Protein AF-A0A2D8AWT5-F1 (afdb_monomer)

Nearest PDB structures (foldseek):
  9gaw-assembly1_Z  TM=3.433E-01  e=1.052E+00  Homo sapiens
  6vbv-assembly1_4  TM=3.266E-01  e=7.498E-01  Bos taurus
  5a31-assembly1_Y  TM=3.152E-01  e=1.052E+00  Homo sapiens
  7pnu-assembly1_4  TM=3.465E-01  e=1.548E+00  Mus musculus
  5g05-assembly1_X  TM=2.929E-01  e=3.697E+00  Homo sapiens

Secondary structure (DSSP, 8-state):
-------------------------TTTTSHHHHHHHHHHH-BTTBHHHHHHHHHHHHHHS-TT-HHHHHHHHHHHHTT-HHHHHHHHHHHTT---TT-SS-HHHHHHHHHHHTT-TTT-PPSS-TT---HHHHHHHHHHHHHHT--HHHHHHHHHHHHHSTT---HHHHHHHHHHHHTT--HHHHHHHHHHHHHTT-HHHHHHHHHHHHHTT-TTHHHHHHHHHHHHHHHHHHHHHHHHHHHHHHHHHHHHHHHHHHHHHTT---TT-------SS---HHHHHHHHHHHHHHHHS-TT-TT-

pLDDT: mean 73.5, std 18.92, range [34.09, 95.75]

Sequence (304 aa):
MRSRLVPLLLAVLIAALAGPLAAQDPDAGGARGEWWASLGACSSNNRPACDRAVDLAGQLFGRTDRDVATTWMKACMAGDQDRCEIGYRRFKNTSFEGDEHPISHMFARVSCYAGMYDLCRPWDDFETTDPAKRALVMADMCMQGASPNTCYRALAFFRDERGFYNAITYDLSETLCERYRSGSACRVWAQALEANWDHRRAYQFHKKACDSGLQESCPDAARLWKRVDYENRQQQAAEEARWQREAAARQASTWRSQAYSAGYTSPGRVRDPITPFGSSERDIANWKRYEYNLCRGNPVNKYC

Mean predicted aligned error: 17.87 Å

Radius of gyration: 44.72 Å; Cα contacts (8 Å, |Δi|>4): 302; chains: 1; bounding box: 82×70×165 Å

Solvent-accessible surface area (backbone atoms only — not comparable to full-atom values): 17189 Å² total; per-residue (Å²): 133,81,88,84,84,87,87,84,81,92,77,85,86,77,89,74,84,82,68,81,78,73,81,74,63,92,43,72,85,36,73,67,31,53,25,53,52,21,51,68,56,34,34,68,92,30,56,69,30,28,53,50,16,46,54,41,30,66,72,76,44,57,99,85,32,68,68,36,53,52,44,33,47,48,33,23,75,29,69,34,63,67,44,28,51,52,42,25,70,71,30,57,88,42,68,51,94,92,50,95,58,38,60,21,49,58,33,16,51,54,23,32,47,73,46,40,57,92,45,39,54,70,72,92,60,80,79,62,92,49,70,64,66,50,30,52,51,31,40,53,43,27,75,77,62,25,25,70,67,40,32,52,54,19,42,51,52,47,63,69,52,84,86,47,94,36,71,64,50,44,54,46,18,44,45,36,21,74,77,67,61,31,27,70,30,16,35,56,35,15,53,52,29,44,75,70,69,36,47,65,61,15,24,54,28,12,39,52,6,25,77,62,66,36,65,84,25,39,63,56,20,56,56,32,44,56,52,46,53,50,52,50,53,52,51,51,52,52,50,51,54,49,52,53,51,52,51,51,50,50,52,52,50,52,52,50,52,52,39,43,75,74,70,46,68,69,97,87,59,83,71,79,78,81,56,100,61,70,98,44,72,66,56,56,53,53,48,55,52,52,53,57,53,56,65,74,73,47,99,81,60,92,86,117

Structure (mmCIF, N/CA/C/O backbone):
data_AF-A0A2D8AWT5-F1
#
_entry.id   AF-A0A2D8AWT5-F1
#
loop_
_atom_site.group_PDB
_atom_site.id
_atom_site.type_symbol
_atom_site.label_atom_id
_atom_site.label_alt_id
_atom_site.label_comp_id
_atom_site.label_asym_id
_atom_site.label_entity_id
_atom_site.label_seq_id
_atom_site.pdbx_PDB_ins_code
_atom_site.Cartn_x
_atom_site.Cartn_y
_atom_site.Cartn_z
_atom_site.occupancy
_atom_site.B_iso_or_equiv
_atom_site.auth_seq_id
_atom_site.auth_comp_id
_atom_site.auth_asym_id
_atom_site.auth_atom_id
_atom_site.pdbx_PDB_model_num
ATOM 1 N N . MET A 1 1 ? -5.085 51.955 -95.390 1.00 36.00 1 MET A N 1
ATOM 2 C CA . MET A 1 1 ? -3.749 51.628 -95.934 1.00 36.00 1 MET A CA 1
ATOM 3 C C . MET A 1 1 ? -3.119 50.553 -95.059 1.00 36.00 1 MET A C 1
ATOM 5 O O . MET A 1 1 ? -3.032 50.783 -93.868 1.00 36.00 1 MET A O 1
ATOM 9 N N . ARG A 1 2 ? -2.750 49.417 -95.675 1.00 34.09 2 ARG A N 1
ATOM 10 C CA . ARG A 1 2 ? -1.808 48.352 -95.245 1.00 34.09 2 ARG A CA 1
ATOM 11 C C . ARG A 1 2 ? -1.919 47.838 -93.788 1.00 34.09 2 ARG A C 1
ATOM 13 O O . ARG A 1 2 ? -1.598 48.547 -92.854 1.00 34.09 2 ARG A O 1
ATOM 20 N N . SER A 1 3 ? -2.446 46.624 -93.574 1.00 34.16 3 SER A N 1
ATOM 21 C CA . SER A 1 3 ? -1.682 45.349 -93.532 1.00 34.16 3 SER A CA 1
ATOM 22 C C . SER A 1 3 ? -0.702 45.343 -92.336 1.00 34.16 3 SER A C 1
ATOM 24 O O . SER A 1 3 ? 0.221 46.142 -92.328 1.00 34.16 3 SER A O 1
ATOM 26 N N . ARG A 1 4 ? -0.831 44.494 -91.305 1.00 38.19 4 ARG A N 1
ATOM 27 C CA . ARG A 1 4 ? -0.606 43.039 -91.359 1.00 38.19 4 ARG A CA 1
ATOM 28 C C . ARG A 1 4 ? -0.977 42.339 -90.027 1.00 38.19 4 ARG A C 1
ATOM 30 O O . ARG A 1 4 ? -0.675 42.862 -88.966 1.00 38.19 4 ARG A O 1
ATOM 37 N N . LEU A 1 5 ? -1.498 41.114 -90.171 1.00 37.81 5 LEU A N 1
ATOM 38 C CA . LEU A 1 5 ? -1.243 39.891 -89.377 1.00 37.81 5 LEU A CA 1
ATOM 39 C C . LEU A 1 5 ? -1.753 39.770 -87.917 1.00 37.81 5 LEU A C 1
ATOM 41 O O . LEU A 1 5 ? -1.104 40.130 -86.946 1.00 37.81 5 LEU A O 1
ATOM 45 N N . VAL A 1 6 ? -2.917 39.120 -87.845 1.00 35.09 6 VAL A N 1
ATOM 46 C CA . VAL A 1 6 ? -3.463 38.148 -86.862 1.00 35.09 6 VAL A CA 1
ATOM 47 C C . VAL A 1 6 ? -2.492 36.943 -86.667 1.00 35.09 6 VAL A C 1
ATOM 49 O O . VAL A 1 6 ? -1.623 36.803 -87.533 1.00 35.09 6 VAL A O 1
ATOM 52 N N . PRO A 1 7 ? -2.647 35.965 -85.729 1.00 54.06 7 PRO A N 1
ATOM 53 C CA . PRO A 1 7 ? -3.329 35.847 -84.411 1.00 54.06 7 PRO A CA 1
ATOM 54 C C . PRO A 1 7 ? -2.363 35.358 -83.286 1.00 54.06 7 PRO A C 1
ATOM 56 O O . PRO A 1 7 ? -1.240 34.981 -83.582 1.00 54.06 7 PRO A O 1
ATOM 59 N N . LEU A 1 8 ? -2.802 35.235 -82.021 1.00 35.44 8 LEU A N 1
ATOM 60 C CA . LEU A 1 8 ? -2.805 33.939 -81.297 1.00 35.44 8 LEU A CA 1
ATOM 61 C C . LEU A 1 8 ? -3.336 34.063 -79.851 1.00 35.44 8 LEU A C 1
ATOM 63 O O . LEU A 1 8 ? -2.738 34.709 -79.002 1.00 35.44 8 LEU A O 1
ATOM 67 N N . LEU A 1 9 ? -4.418 33.313 -79.627 1.00 35.84 9 LEU A N 1
ATOM 68 C CA . LEU A 1 9 ? -4.725 32.462 -78.469 1.00 35.84 9 LEU A CA 1
ATOM 69 C C . LEU A 1 9 ? -5.049 33.071 -77.093 1.00 35.84 9 LEU A C 1
ATOM 71 O O . LEU A 1 9 ? -4.214 33.597 -76.366 1.00 35.84 9 LEU A O 1
ATOM 75 N N . LEU A 1 10 ? -6.309 32.811 -76.723 1.00 44.03 10 LEU A N 1
ATOM 76 C CA . LEU A 1 10 ? -6.836 32.700 -75.370 1.00 44.03 10 LEU A CA 1
ATOM 77 C C . LEU A 1 10 ? -5.874 31.970 -74.418 1.00 44.03 10 LEU A C 1
ATOM 79 O O . LEU A 1 10 ? -5.508 30.822 -74.663 1.00 44.03 10 LEU A O 1
ATOM 83 N N . ALA A 1 11 ? -5.642 32.569 -73.253 1.00 38.78 11 ALA A N 1
ATOM 84 C CA . ALA A 1 11 ? -5.384 31.840 -72.019 1.00 38.78 11 ALA A CA 1
ATOM 85 C C . ALA A 1 11 ? -6.097 32.573 -70.875 1.00 38.78 11 ALA A C 1
ATOM 87 O O . ALA A 1 11 ? -5.694 33.652 -70.445 1.00 38.78 11 ALA A O 1
ATOM 88 N N . VAL A 1 12 ? -7.219 31.998 -70.441 1.00 42.84 12 VAL A N 1
ATOM 89 C CA . VAL A 1 12 ? -7.977 32.420 -69.262 1.00 42.84 12 VAL A CA 1
ATOM 90 C C . VAL A 1 12 ? -7.146 32.087 -68.024 1.00 42.84 12 VAL A C 1
ATOM 92 O O . VAL A 1 12 ? -6.827 30.925 -67.781 1.00 42.84 12 VAL A O 1
ATOM 95 N N . LEU A 1 13 ? -6.797 33.119 -67.253 1.00 39.91 13 LEU A N 1
ATOM 96 C CA . LEU A 1 13 ? -6.250 32.988 -65.908 1.00 39.91 13 LEU A CA 1
ATOM 97 C C . LEU A 1 13 ? -7.305 32.368 -64.981 1.00 39.91 13 LEU A C 1
ATOM 99 O O . LEU A 1 13 ? -8.320 32.998 -64.690 1.00 39.91 13 LEU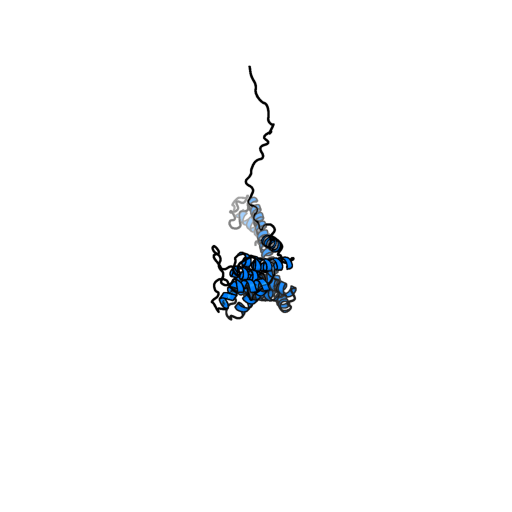 A O 1
ATOM 103 N N . ILE A 1 14 ? -7.014 31.184 -64.446 1.00 44.22 14 ILE A N 1
ATOM 104 C CA . ILE A 1 14 ? -7.547 30.747 -63.154 1.00 44.22 14 ILE A CA 1
ATOM 105 C C . ILE A 1 14 ? -6.354 30.668 -62.208 1.00 44.22 14 ILE A C 1
ATOM 107 O O . ILE A 1 14 ? -5.476 29.819 -62.347 1.0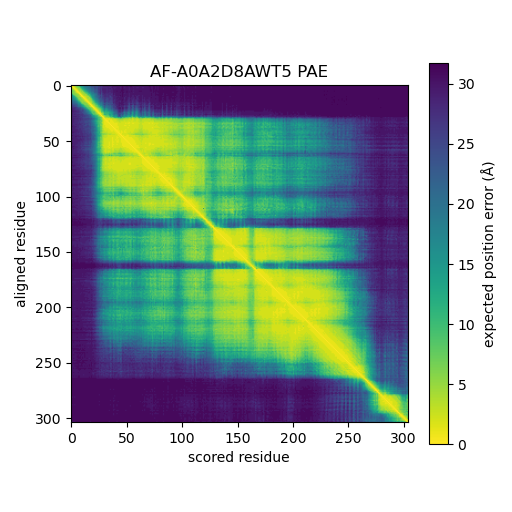0 44.22 14 ILE A O 1
ATOM 111 N N . ALA A 1 15 ? -6.311 31.620 -61.281 1.00 41.00 15 ALA A N 1
ATOM 112 C CA . ALA A 1 15 ? -5.346 31.680 -60.201 1.00 41.00 15 ALA A CA 1
ATOM 113 C C . ALA A 1 15 ? -5.585 30.509 -59.236 1.00 41.00 15 ALA A C 1
ATOM 115 O O . ALA A 1 15 ? -6.565 30.499 -58.492 1.00 41.00 15 ALA A O 1
ATOM 116 N N . ALA A 1 16 ? -4.681 29.531 -59.248 1.00 40.50 16 ALA A N 1
ATOM 117 C CA . ALA A 1 16 ? -4.537 28.567 -58.169 1.00 40.50 16 ALA A CA 1
ATOM 118 C C . ALA A 1 16 ? -3.507 29.109 -57.169 1.00 40.50 16 ALA A C 1
ATOM 120 O O . ALA A 1 16 ? -2.377 29.438 -57.528 1.00 40.50 16 ALA A O 1
ATOM 121 N N . LEU A 1 17 ? -3.941 29.220 -55.917 1.00 39.25 17 LEU A N 1
ATOM 122 C CA . LEU A 1 17 ? -3.135 29.540 -54.747 1.00 39.25 17 LEU A CA 1
ATOM 123 C C . LEU A 1 17 ? -1.947 28.572 -54.647 1.00 39.25 17 LEU A C 1
ATOM 125 O O . LEU A 1 17 ? -2.116 27.401 -54.316 1.00 39.25 17 LEU A O 1
ATOM 129 N N . ALA A 1 18 ? -0.742 29.076 -54.901 1.00 40.56 18 ALA A N 1
ATOM 130 C CA . ALA A 1 18 ? 0.489 28.421 -54.488 1.00 40.56 18 ALA A CA 1
ATOM 131 C C . ALA A 1 18 ? 0.636 28.590 -52.968 1.00 40.56 18 ALA A C 1
ATOM 133 O O . ALA A 1 18 ? 1.203 29.569 -52.486 1.00 40.56 18 ALA A O 1
ATOM 134 N N . GLY A 1 19 ? 0.083 27.648 -52.204 1.00 37.28 19 GLY A N 1
ATOM 135 C CA . GLY A 1 19 ? 0.609 27.356 -50.8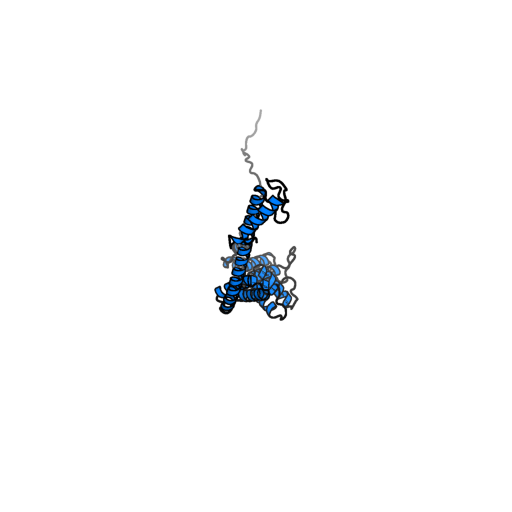73 1.00 37.28 19 GLY A CA 1
ATOM 136 C C . GLY A 1 19 ? 1.983 26.692 -51.027 1.00 37.28 19 GLY A C 1
ATOM 137 O O . GLY A 1 19 ? 2.182 25.959 -52.001 1.00 37.28 19 GLY A O 1
ATOM 138 N N . PRO A 1 20 ? 2.947 26.937 -50.124 1.00 39.97 20 PRO A N 1
ATOM 139 C CA . PRO A 1 20 ? 4.219 26.240 -50.180 1.00 39.97 20 PRO A CA 1
ATOM 140 C C . PRO A 1 20 ? 3.934 24.745 -50.035 1.00 39.97 20 PRO A C 1
ATOM 142 O O . PRO A 1 20 ? 3.312 24.317 -49.062 1.00 39.97 20 PRO A O 1
ATOM 145 N N . LEU A 1 21 ? 4.356 23.964 -51.033 1.00 38.69 21 LEU A N 1
ATOM 146 C CA . LEU A 1 21 ? 4.484 22.521 -50.900 1.00 38.69 21 LEU A CA 1
ATOM 147 C C . LEU A 1 21 ? 5.289 22.270 -49.626 1.00 38.69 21 LEU A C 1
ATOM 149 O O . LEU A 1 21 ? 6.477 22.589 -49.561 1.00 38.69 21 LEU A O 1
ATOM 153 N N . ALA A 1 22 ? 4.614 21.739 -48.607 1.00 38.88 22 ALA A N 1
ATOM 154 C CA . ALA A 1 22 ? 5.272 21.100 -47.490 1.00 38.88 22 ALA A CA 1
ATOM 155 C C . ALA A 1 22 ? 6.289 20.123 -48.082 1.00 38.88 22 ALA A C 1
ATOM 157 O O . ALA A 1 22 ? 5.928 19.270 -48.897 1.00 38.88 22 ALA A O 1
ATOM 158 N N . ALA A 1 23 ? 7.556 20.299 -47.717 1.00 39.56 23 ALA A N 1
ATOM 159 C CA . ALA A 1 23 ? 8.583 19.310 -47.968 1.00 39.56 23 ALA A CA 1
ATOM 160 C C . ALA A 1 23 ? 8.072 17.983 -47.394 1.00 39.56 23 ALA A C 1
ATOM 162 O O . ALA A 1 23 ? 7.956 17.825 -46.180 1.00 39.56 23 ALA A O 1
ATOM 163 N N . GLN A 1 24 ? 7.664 17.072 -48.275 1.00 42.53 24 GLN A N 1
ATOM 164 C CA . GLN A 1 24 ? 7.385 15.699 -47.900 1.00 42.53 24 GLN A CA 1
ATOM 165 C C . GLN A 1 24 ? 8.724 15.092 -47.499 1.00 42.53 24 GLN A C 1
ATOM 167 O O . GLN A 1 24 ? 9.623 14.951 -48.327 1.00 42.53 24 GLN A O 1
ATOM 172 N N . ASP A 1 25 ? 8.852 14.815 -46.206 1.00 48.41 25 ASP A N 1
ATOM 173 C CA . ASP A 1 25 ? 9.974 14.093 -45.627 1.00 48.41 25 ASP A CA 1
ATOM 174 C C . ASP A 1 25 ? 10.108 12.744 -46.370 1.00 48.41 25 ASP A C 1
ATOM 176 O O . ASP A 1 25 ? 9.126 11.989 -46.406 1.00 48.41 25 ASP A O 1
ATOM 180 N N . PRO A 1 26 ? 11.253 12.426 -47.007 1.00 46.75 26 PRO A N 1
ATOM 181 C CA . PRO A 1 26 ? 11.407 11.233 -47.852 1.00 46.75 26 PRO A CA 1
ATOM 182 C C . PRO A 1 26 ? 11.177 9.895 -47.127 1.00 46.75 26 PRO A C 1
ATOM 184 O O . PRO A 1 26 ? 11.089 8.853 -47.771 1.00 46.75 26 PRO A O 1
ATOM 187 N N . ASP A 1 27 ? 11.049 9.919 -45.799 1.00 53.03 27 ASP A N 1
ATOM 188 C CA . ASP A 1 27 ? 10.974 8.743 -44.935 1.00 53.03 27 ASP A CA 1
ATOM 189 C C . ASP A 1 27 ? 9.563 8.413 -44.418 1.00 53.03 27 ASP A C 1
ATOM 191 O O . ASP A 1 27 ? 9.390 7.420 -43.705 1.00 53.03 27 ASP A O 1
ATOM 195 N N . ALA A 1 28 ? 8.535 9.192 -44.776 1.00 49.62 28 ALA A N 1
ATOM 196 C CA . ALA A 1 28 ? 7.176 9.016 -44.245 1.00 49.62 28 ALA A CA 1
ATOM 197 C C . ALA A 1 28 ? 6.518 7.659 -44.606 1.00 49.62 28 ALA A C 1
ATOM 199 O O . ALA A 1 28 ? 5.537 7.268 -43.976 1.00 49.62 28 ALA A O 1
ATOM 200 N N . GLY A 1 29 ? 7.072 6.923 -45.579 1.00 54.12 29 GLY A N 1
ATOM 201 C CA . GLY A 1 29 ? 6.680 5.550 -45.935 1.00 54.12 29 GLY A CA 1
ATOM 202 C C . GLY A 1 29 ? 7.817 4.520 -45.875 1.00 54.12 29 GLY A C 1
ATOM 203 O O . GLY A 1 29 ? 7.643 3.412 -46.370 1.00 54.12 29 GLY A O 1
ATOM 204 N N . GLY A 1 30 ? 8.983 4.889 -45.330 1.00 77.88 30 GLY A N 1
ATOM 205 C CA . GLY A 1 30 ? 10.162 4.022 -45.228 1.00 77.88 30 GLY A CA 1
ATOM 206 C C . GLY A 1 30 ? 10.323 3.373 -43.849 1.00 77.88 30 GLY A C 1
ATOM 207 O O . GLY A 1 30 ? 9.453 3.476 -42.984 1.00 77.88 30 GLY A O 1
ATOM 208 N N . ALA A 1 31 ? 11.482 2.756 -43.602 1.00 81.56 31 ALA A N 1
ATOM 209 C CA . ALA A 1 31 ? 11.786 2.050 -42.351 1.00 81.56 31 ALA A CA 1
ATOM 210 C C . ALA A 1 31 ? 11.591 2.911 -41.078 1.00 81.56 31 ALA A C 1
ATOM 212 O O . ALA A 1 31 ? 11.197 2.393 -40.034 1.00 81.56 31 ALA A O 1
ATOM 213 N N . ARG A 1 32 ? 11.788 4.237 -41.157 1.00 86.19 32 ARG A N 1
ATOM 214 C CA . ARG A 1 32 ? 11.521 5.176 -40.049 1.00 86.19 32 ARG A CA 1
ATOM 215 C C . ARG A 1 32 ? 10.021 5.392 -39.795 1.00 86.19 32 ARG A C 1
ATOM 217 O O . ARG A 1 32 ? 9.613 5.483 -38.638 1.00 86.19 32 ARG A O 1
ATOM 224 N N . GLY A 1 33 ? 9.193 5.418 -40.841 1.00 88.12 33 GLY A N 1
ATOM 225 C CA . GLY A 1 33 ? 7.732 5.422 -40.716 1.00 88.12 33 GLY A CA 1
ATOM 226 C C . GLY A 1 33 ? 7.202 4.113 -40.120 1.00 88.12 33 GLY A C 1
ATOM 227 O O . GLY A 1 33 ? 6.361 4.131 -39.220 1.00 88.12 33 GLY A O 1
ATOM 228 N N . GLU A 1 34 ? 7.761 2.975 -40.543 1.00 90.50 34 GLU A N 1
ATOM 229 C CA . GLU A 1 34 ? 7.442 1.661 -39.967 1.00 90.50 34 GLU A CA 1
ATOM 230 C C . GLU A 1 34 ? 7.852 1.546 -38.494 1.00 90.50 34 GLU A C 1
ATOM 232 O O . GLU A 1 34 ? 7.119 0.957 -37.690 1.00 90.50 34 GLU A O 1
ATOM 237 N N . TRP A 1 35 ? 8.991 2.134 -38.117 1.00 93.62 35 TRP A N 1
ATOM 238 C CA . TRP A 1 35 ? 9.423 2.219 -36.725 1.00 93.62 35 TRP A CA 1
ATOM 239 C C . TRP A 1 35 ? 8.425 3.016 -35.886 1.00 93.62 35 TRP A C 1
ATOM 241 O O . TRP A 1 35 ? 7.955 2.502 -34.872 1.00 93.62 35 TRP A O 1
ATOM 251 N N . TRP A 1 36 ? 8.025 4.213 -36.329 1.00 91.00 36 TRP A N 1
ATOM 252 C CA . TRP A 1 36 ? 7.029 5.028 -35.627 1.00 91.00 36 TRP A CA 1
ATOM 253 C C . TRP A 1 36 ? 5.681 4.318 -35.478 1.00 91.00 36 TRP A C 1
ATOM 255 O O . TRP A 1 36 ? 5.089 4.344 -34.397 1.00 91.00 36 TRP A O 1
ATOM 265 N N . ALA A 1 37 ? 5.210 3.642 -36.529 1.00 92.00 37 ALA A N 1
ATOM 266 C CA . ALA A 1 37 ? 3.971 2.871 -36.486 1.00 92.00 37 ALA A CA 1
ATOM 267 C C . ALA A 1 37 ? 4.062 1.695 -35.496 1.00 92.00 37 ALA A C 1
ATOM 269 O O . ALA A 1 37 ? 3.162 1.499 -34.674 1.00 92.00 37 ALA A O 1
ATOM 270 N N . SER A 1 38 ? 5.171 0.948 -35.523 1.00 92.38 38 SER A N 1
ATOM 271 C CA . SER A 1 38 ? 5.417 -0.182 -34.615 1.00 92.38 38 SER A CA 1
ATOM 272 C C . SER A 1 38 ? 5.563 0.283 -33.166 1.00 92.38 38 SER A C 1
ATOM 274 O O . SER A 1 38 ? 4.964 -0.295 -32.258 1.00 92.38 38 SER A O 1
ATOM 276 N N . LEU A 1 39 ? 6.285 1.385 -32.943 1.00 92.12 39 LEU A N 1
ATOM 277 C CA . LEU A 1 39 ? 6.415 2.023 -31.641 1.00 92.12 39 LEU A CA 1
ATOM 278 C C . LEU A 1 39 ? 5.047 2.486 -31.141 1.00 92.12 39 LEU A C 1
ATOM 280 O O . LEU A 1 39 ? 4.714 2.254 -29.985 1.00 92.12 39 LEU A O 1
ATOM 284 N N . GLY A 1 40 ? 4.227 3.110 -31.989 1.00 90.56 40 GLY A N 1
ATOM 285 C CA . GLY A 1 40 ? 2.859 3.528 -31.676 1.00 90.56 40 GLY A CA 1
ATOM 286 C C . GLY A 1 40 ? 1.969 2.371 -31.221 1.00 90.56 40 GLY A C 1
ATOM 287 O O . GLY A 1 40 ? 1.290 2.493 -30.203 1.00 90.56 40 GLY A O 1
ATOM 288 N N . ALA A 1 41 ? 2.041 1.241 -31.926 1.00 92.44 41 ALA A N 1
ATOM 289 C CA . ALA A 1 41 ? 1.263 0.035 -31.650 1.00 92.44 41 ALA A CA 1
ATOM 290 C C . ALA A 1 41 ? 1.795 -0.815 -30.476 1.00 92.44 41 ALA A C 1
ATOM 292 O O . ALA A 1 41 ? 1.075 -1.691 -29.986 1.00 92.44 41 ALA A O 1
ATOM 293 N N . CYS A 1 42 ? 3.028 -0.571 -30.017 1.00 93.25 42 CYS A N 1
ATOM 294 C CA . CYS A 1 42 ? 3.626 -1.277 -28.887 1.00 93.25 42 CYS A CA 1
ATOM 295 C C . CYS A 1 42 ? 2.831 -1.040 -27.593 1.00 93.25 42 CYS A C 1
ATOM 297 O O . CYS A 1 42 ? 2.680 0.090 -27.120 1.00 93.25 42 CYS A O 1
ATOM 299 N N . SER A 1 43 ? 2.330 -2.133 -27.022 1.00 91.19 43 SER A N 1
ATOM 300 C CA . SER A 1 43 ? 1.550 -2.170 -25.784 1.00 91.19 43 SER A CA 1
ATOM 301 C C . SER A 1 43 ? 1.618 -3.565 -25.162 1.00 91.19 43 SER A C 1
ATOM 303 O O . SER A 1 43 ? 2.076 -4.513 -25.803 1.00 91.19 43 SER A O 1
ATOM 305 N N . SER A 1 44 ? 1.113 -3.715 -23.935 1.00 86.19 44 SER A N 1
ATOM 306 C CA . SER A 1 44 ? 1.061 -5.011 -23.242 1.00 86.19 44 SER A CA 1
ATOM 307 C C . SER A 1 44 ? 0.300 -6.095 -24.010 1.00 86.19 44 SER A C 1
ATOM 309 O O . SER A 1 44 ? 0.624 -7.272 -23.886 1.00 86.19 44 SER A O 1
ATOM 311 N N . ASN A 1 45 ? -0.660 -5.704 -24.851 1.00 90.38 45 ASN A N 1
ATOM 312 C CA . ASN A 1 45 ? -1.461 -6.618 -25.668 1.00 90.38 45 ASN A CA 1
ATOM 313 C C . ASN A 1 45 ? -0.874 -6.861 -27.069 1.00 90.38 45 ASN A C 1
ATOM 315 O O . ASN A 1 45 ? -1.403 -7.679 -27.817 1.00 90.38 45 ASN A O 1
ATOM 319 N N . ASN A 1 46 ? 0.196 -6.157 -27.448 1.00 92.19 46 ASN A N 1
ATOM 320 C CA . ASN A 1 46 ? 0.809 -6.257 -28.771 1.00 92.19 46 ASN A CA 1
ATOM 321 C C . ASN A 1 46 ? 2.341 -6.297 -28.669 1.00 92.19 46 ASN A C 1
ATOM 323 O O . ASN A 1 46 ? 3.050 -5.396 -29.125 1.00 92.19 46 ASN A O 1
ATOM 327 N N . ARG A 1 47 ? 2.842 -7.378 -28.060 1.00 88.06 47 ARG A N 1
ATOM 328 C CA . ARG A 1 47 ? 4.278 -7.673 -27.930 1.00 88.06 47 ARG A CA 1
ATOM 329 C C . ARG A 1 47 ? 5.020 -7.679 -29.280 1.00 88.06 47 ARG A C 1
ATOM 331 O O . ARG A 1 47 ? 6.069 -7.043 -29.348 1.00 88.06 47 ARG A O 1
ATOM 338 N N . PRO A 1 48 ? 4.477 -8.269 -30.369 1.00 93.06 48 PRO A N 1
ATOM 339 C CA . PRO A 1 48 ? 5.173 -8.294 -31.658 1.00 93.06 48 PRO A CA 1
ATOM 340 C C . PRO A 1 48 ? 5.453 -6.902 -32.237 1.00 93.06 48 PRO A C 1
ATOM 342 O O . PRO A 1 48 ? 6.471 -6.699 -32.897 1.00 93.06 48 PRO A O 1
ATOM 345 N N . ALA A 1 49 ? 4.582 -5.918 -31.980 1.00 92.69 49 ALA A N 1
ATOM 346 C CA . ALA A 1 49 ? 4.837 -4.536 -32.384 1.00 92.69 49 ALA A CA 1
ATOM 347 C C . ALA A 1 49 ? 5.997 -3.908 -31.596 1.00 92.69 49 ALA A C 1
ATOM 349 O O . ALA A 1 49 ? 6.803 -3.182 -32.176 1.00 92.69 49 ALA A O 1
ATOM 350 N N . CYS A 1 50 ? 6.124 -4.225 -30.303 1.00 92.56 50 CYS A N 1
ATOM 351 C CA . CYS A 1 50 ? 7.282 -3.826 -29.503 1.00 92.56 50 CYS A CA 1
ATOM 352 C C . CYS A 1 50 ? 8.576 -4.467 -30.023 1.00 92.56 50 CYS A C 1
ATOM 354 O O . CYS A 1 50 ? 9.587 -3.776 -30.127 1.00 92.56 50 CYS A O 1
ATOM 356 N N . ASP A 1 51 ? 8.533 -5.752 -30.399 1.00 92.94 51 ASP A N 1
ATOM 357 C CA . ASP A 1 51 ? 9.681 -6.460 -30.977 1.00 92.94 51 ASP A CA 1
ATOM 358 C C . ASP A 1 51 ? 10.157 -5.792 -32.263 1.00 92.94 51 ASP A C 1
ATOM 360 O O . ASP A 1 51 ? 11.313 -5.383 -32.373 1.00 92.94 51 ASP A O 1
ATOM 364 N N . ARG A 1 52 ? 9.221 -5.570 -33.189 1.00 93.62 52 ARG A N 1
ATOM 365 C CA . ARG A 1 52 ? 9.504 -4.904 -34.459 1.00 93.62 52 ARG A CA 1
ATOM 366 C C . ARG A 1 52 ? 10.038 -3.486 -34.263 1.00 93.62 52 ARG A C 1
ATOM 368 O O . ARG A 1 52 ? 10.963 -3.088 -34.964 1.00 93.62 52 ARG A O 1
ATOM 375 N N . ALA A 1 53 ? 9.492 -2.726 -33.312 1.00 93.38 53 ALA A N 1
ATOM 376 C CA . ALA A 1 53 ? 9.984 -1.384 -33.012 1.00 93.38 53 ALA A CA 1
ATOM 377 C C . ALA A 1 53 ? 11.444 -1.408 -32.533 1.00 93.38 53 ALA A C 1
ATOM 379 O O . ALA A 1 53 ? 12.252 -0.604 -32.993 1.00 93.38 53 ALA A O 1
ATOM 380 N N . VAL A 1 54 ? 11.797 -2.340 -31.641 1.00 92.00 54 VAL A N 1
ATOM 381 C CA . VAL A 1 54 ? 13.162 -2.483 -31.111 1.00 92.00 54 VAL A CA 1
ATOM 382 C C . VAL A 1 54 ? 14.154 -2.890 -32.201 1.00 92.00 54 VAL A C 1
ATOM 384 O O . VAL A 1 54 ? 15.245 -2.316 -32.264 1.00 92.00 54 VAL A O 1
ATOM 387 N N . ASP A 1 55 ? 13.771 -3.820 -33.074 1.00 92.50 55 ASP A N 1
ATOM 388 C CA . ASP A 1 55 ? 14.616 -4.271 -34.184 1.00 92.50 55 ASP A CA 1
ATOM 389 C C . ASP A 1 55 ? 14.876 -3.145 -35.188 1.00 92.50 55 ASP A C 1
ATOM 391 O O . ASP A 1 55 ? 16.026 -2.900 -35.562 1.00 92.50 55 ASP A O 1
ATOM 395 N N . LEU A 1 56 ? 13.827 -2.412 -35.576 1.00 92.94 56 LEU A N 1
ATOM 396 C CA . LEU A 1 56 ? 13.948 -1.265 -36.477 1.00 92.94 56 LEU A CA 1
ATOM 397 C C . LEU A 1 56 ? 14.794 -0.151 -35.850 1.00 92.94 56 LEU A C 1
ATOM 399 O O . LEU A 1 56 ? 15.676 0.391 -36.513 1.00 92.94 56 LEU A O 1
ATOM 403 N N . ALA A 1 57 ? 14.607 0.144 -34.560 1.00 91.00 57 ALA A N 1
ATOM 404 C CA . ALA A 1 57 ? 15.418 1.144 -33.869 1.00 91.00 57 ALA A CA 1
ATOM 405 C C . ALA A 1 57 ? 16.913 0.778 -33.867 1.00 91.00 57 ALA A C 1
ATOM 407 O O . ALA A 1 57 ? 17.766 1.645 -34.039 1.00 91.00 57 ALA A O 1
ATOM 408 N N . GLY A 1 58 ? 17.241 -0.510 -33.713 1.00 88.50 58 GLY A N 1
ATOM 409 C CA . GLY A 1 58 ? 18.620 -0.999 -33.760 1.00 88.50 58 GLY A CA 1
ATOM 410 C C . GLY A 1 58 ? 19.287 -0.902 -35.136 1.00 88.50 58 GLY A C 1
ATOM 411 O O . GLY A 1 58 ? 20.515 -0.889 -35.199 1.00 88.50 58 GLY A O 1
ATOM 412 N N . GLN A 1 59 ? 18.501 -0.838 -36.214 1.00 90.69 59 GLN A N 1
ATOM 413 C CA . GLN A 1 59 ? 18.986 -0.688 -37.592 1.00 90.69 59 GLN A CA 1
ATOM 414 C C . GLN A 1 59 ? 19.097 0.781 -38.014 1.00 90.69 59 GLN A C 1
ATOM 416 O O . GLN A 1 59 ? 19.993 1.134 -38.777 1.00 90.69 59 GLN A O 1
ATOM 421 N N . LEU A 1 60 ? 18.181 1.624 -37.532 1.00 88.44 60 LEU A N 1
ATOM 422 C CA . LEU A 1 60 ? 18.034 3.013 -37.969 1.00 88.44 60 LEU A CA 1
ATOM 423 C C . LEU A 1 60 ? 18.914 4.000 -37.204 1.00 88.44 60 LEU A C 1
ATOM 425 O O . LEU A 1 60 ? 19.299 5.028 -37.760 1.00 88.44 60 LEU A O 1
ATOM 429 N N . PHE A 1 61 ? 19.202 3.715 -35.936 1.00 89.06 61 PHE A N 1
ATOM 430 C CA . PHE A 1 61 ? 19.812 4.681 -35.029 1.00 89.06 61 PHE A CA 1
ATOM 431 C C . PHE A 1 61 ? 21.106 4.159 -34.402 1.00 89.06 61 PHE A C 1
ATOM 433 O O . PHE A 1 61 ? 21.384 2.957 -34.352 1.00 89.06 61 PHE A O 1
ATOM 440 N N . GLY A 1 62 ? 21.909 5.089 -33.880 1.00 83.50 62 GLY A N 1
ATOM 441 C CA . GLY A 1 62 ? 23.122 4.765 -33.138 1.00 83.50 62 GLY A CA 1
ATOM 442 C C . GLY A 1 62 ? 22.828 3.945 -31.877 1.00 83.50 62 GLY A C 1
ATOM 443 O O . GLY A 1 62 ? 21.782 4.072 -31.246 1.00 83.50 62 GLY A O 1
ATOM 444 N N . ARG A 1 63 ? 23.780 3.104 -31.449 1.00 78.25 63 ARG A N 1
ATOM 445 C CA . ARG A 1 63 ? 23.579 2.184 -30.310 1.00 78.25 63 ARG A CA 1
ATOM 446 C C . ARG A 1 63 ? 23.150 2.865 -29.001 1.00 78.25 63 ARG A C 1
ATOM 448 O O . ARG A 1 63 ? 22.500 2.198 -28.192 1.00 78.25 63 ARG A O 1
ATOM 455 N N . THR A 1 64 ? 23.544 4.115 -28.790 1.00 75.50 64 THR A N 1
ATOM 456 C CA . THR A 1 64 ? 23.262 4.934 -27.599 1.00 75.50 64 THR A CA 1
ATOM 457 C C . THR A 1 64 ? 22.384 6.143 -27.923 1.00 75.50 64 THR A C 1
ATOM 459 O O . THR A 1 64 ? 22.372 7.106 -27.166 1.00 75.50 64 THR A O 1
ATOM 462 N N . ASP A 1 65 ? 21.688 6.117 -29.059 1.00 86.31 65 ASP A N 1
ATOM 463 C CA . ASP A 1 65 ? 20.802 7.196 -29.481 1.00 86.31 65 ASP A CA 1
ATOM 464 C C . ASP A 1 65 ? 19.556 7.284 -28.580 1.00 86.31 65 ASP A C 1
ATOM 466 O O . ASP A 1 65 ? 19.090 6.275 -28.029 1.00 86.31 65 ASP A O 1
ATOM 470 N N . ARG A 1 66 ? 19.012 8.498 -28.445 1.00 84.94 66 ARG A N 1
ATOM 471 C CA . ARG A 1 66 ? 17.799 8.776 -27.672 1.00 84.94 66 ARG A CA 1
ATOM 472 C C . ARG A 1 66 ? 16.617 7.967 -28.192 1.00 84.94 66 ARG A C 1
ATOM 474 O O . ARG A 1 66 ? 15.876 7.422 -27.377 1.00 84.94 66 ARG A O 1
ATOM 481 N N . ASP A 1 67 ? 16.486 7.809 -29.506 1.00 88.19 67 ASP A N 1
ATOM 482 C CA . ASP A 1 67 ? 15.370 7.087 -30.125 1.00 88.19 67 ASP A CA 1
ATOM 483 C C . ASP A 1 67 ? 15.418 5.577 -29.857 1.00 88.19 67 ASP A C 1
ATOM 485 O O . ASP A 1 67 ? 14.387 4.922 -29.665 1.00 88.19 67 ASP A O 1
ATOM 489 N N . VAL A 1 68 ? 16.620 5.006 -29.738 1.00 89.81 68 VAL A N 1
ATOM 490 C CA . VAL A 1 68 ? 16.769 3.616 -29.282 1.00 89.81 68 VAL A CA 1
ATOM 491 C C . VAL A 1 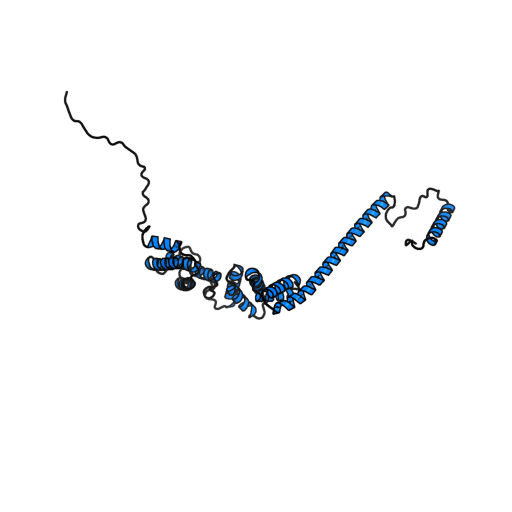68 ? 16.353 3.514 -27.822 1.00 89.81 68 VAL A C 1
ATOM 493 O O . VAL A 1 68 ? 15.585 2.626 -27.458 1.00 89.81 68 VAL A O 1
ATOM 496 N N . ALA A 1 69 ? 16.815 4.429 -26.975 1.00 86.75 69 ALA A N 1
ATOM 497 C CA . ALA A 1 69 ? 16.520 4.375 -25.552 1.00 86.75 69 ALA A CA 1
ATOM 498 C C . ALA A 1 69 ? 15.019 4.556 -25.250 1.00 86.75 69 ALA A C 1
ATOM 500 O O . ALA A 1 69 ? 14.460 3.806 -24.447 1.00 86.75 69 ALA A O 1
ATOM 501 N N . THR A 1 70 ? 14.332 5.467 -25.945 1.00 87.44 70 THR A N 1
ATOM 502 C CA . THR A 1 70 ? 12.876 5.661 -25.822 1.00 87.44 70 THR A CA 1
ATOM 503 C C . THR A 1 70 ? 12.087 4.461 -26.345 1.00 87.44 70 THR A C 1
ATOM 505 O O . THR A 1 70 ? 11.109 4.049 -25.717 1.00 87.44 70 THR A O 1
ATOM 508 N N . THR A 1 71 ? 12.534 3.833 -27.437 1.00 90.88 71 THR A N 1
ATOM 509 C CA . THR A 1 71 ? 11.915 2.607 -27.966 1.00 90.88 71 THR A CA 1
ATOM 510 C C . THR A 1 71 ? 11.977 1.468 -26.953 1.00 90.88 71 THR A C 1
ATOM 512 O O . THR A 1 71 ? 10.968 0.823 -26.656 1.00 90.88 71 THR A O 1
ATOM 515 N N . TRP A 1 72 ? 13.156 1.253 -26.370 1.00 90.75 72 TRP A N 1
ATOM 516 C CA . TRP A 1 72 ? 13.363 0.246 -25.333 1.00 90.75 72 TRP A CA 1
ATOM 517 C C . TRP A 1 72 ? 12.537 0.545 -24.078 1.00 90.75 72 TRP A C 1
ATOM 519 O O . TRP A 1 72 ? 11.956 -0.373 -23.498 1.00 90.75 72 TRP A O 1
ATOM 529 N N . MET A 1 73 ? 12.419 1.820 -23.691 1.00 86.25 73 MET A N 1
ATOM 530 C CA . MET A 1 73 ? 11.566 2.242 -22.576 1.00 86.25 73 MET A CA 1
ATOM 531 C C . MET A 1 73 ? 10.105 1.882 -22.822 1.00 86.25 73 MET A C 1
ATOM 533 O O . MET A 1 73 ? 9.438 1.356 -21.935 1.00 86.25 73 MET A O 1
ATOM 537 N N . LYS A 1 74 ? 9.594 2.138 -24.028 1.00 88.75 74 LYS A N 1
ATOM 538 C CA . LYS A 1 74 ? 8.197 1.847 -24.348 1.00 88.75 74 LYS A CA 1
ATOM 539 C C . LYS A 1 74 ? 7.909 0.348 -24.301 1.00 88.75 74 LYS A C 1
ATOM 541 O O . LYS A 1 74 ? 6.893 -0.052 -23.738 1.00 88.75 74 LYS A O 1
ATOM 546 N N . ALA A 1 75 ? 8.822 -0.475 -24.813 1.00 89.69 75 ALA A N 1
ATOM 547 C CA . ALA A 1 75 ? 8.719 -1.927 -24.693 1.00 89.69 75 ALA A CA 1
ATOM 548 C C . ALA A 1 75 ? 8.764 -2.383 -23.221 1.00 89.69 75 ALA A C 1
ATOM 550 O O . ALA A 1 75 ? 7.957 -3.209 -22.800 1.00 89.69 75 ALA A O 1
ATOM 551 N N . CYS A 1 76 ? 9.639 -1.779 -22.414 1.00 86.19 76 CYS A N 1
ATOM 552 C CA . CYS A 1 76 ? 9.691 -2.004 -20.972 1.00 86.19 76 CYS A CA 1
ATOM 553 C C . CYS A 1 76 ? 8.354 -1.659 -20.281 1.00 86.19 76 CYS A C 1
ATOM 555 O O . CYS A 1 76 ? 7.789 -2.482 -19.560 1.00 86.19 76 CYS A O 1
ATOM 557 N N . MET A 1 77 ? 7.781 -0.484 -20.565 1.00 83.06 77 MET A N 1
ATOM 558 C CA . MET A 1 77 ? 6.477 -0.052 -20.040 1.00 83.06 77 MET A CA 1
ATOM 559 C C . MET A 1 77 ? 5.311 -0.924 -20.522 1.00 83.06 77 MET A C 1
ATOM 561 O O . MET A 1 77 ? 4.308 -1.045 -19.823 1.00 83.06 77 MET A O 1
ATOM 565 N N . ALA A 1 78 ? 5.442 -1.569 -21.682 1.00 85.81 78 ALA A N 1
ATOM 566 C CA . ALA A 1 78 ? 4.501 -2.577 -22.162 1.00 85.81 78 ALA A CA 1
ATOM 567 C C . ALA A 1 78 ? 4.583 -3.910 -21.381 1.00 85.81 78 ALA A C 1
ATOM 569 O O . ALA A 1 78 ? 3.833 -4.838 -21.674 1.00 85.81 78 ALA A O 1
ATOM 570 N N . GLY A 1 79 ? 5.454 -4.020 -20.373 1.00 80.12 79 GLY A N 1
ATOM 571 C CA . GLY A 1 79 ? 5.608 -5.210 -19.533 1.00 80.12 79 GLY A CA 1
ATOM 572 C C . GLY A 1 79 ? 6.698 -6.166 -20.017 1.00 80.12 79 GLY A C 1
ATOM 573 O O . GLY A 1 79 ? 6.682 -7.350 -19.670 1.00 80.12 79 GLY A O 1
ATOM 574 N N . ASP A 1 80 ? 7.628 -5.695 -20.851 1.00 85.12 80 ASP A N 1
ATOM 575 C CA . ASP A 1 80 ? 8.779 -6.483 -21.279 1.00 85.12 80 ASP A CA 1
ATOM 576 C C . ASP A 1 80 ? 9.937 -6.405 -20.284 1.00 85.12 80 ASP A C 1
ATOM 578 O O . ASP A 1 80 ? 10.753 -5.484 -20.326 1.00 85.12 80 ASP A O 1
ATOM 582 N N . GLN A 1 81 ? 9.984 -7.385 -19.378 1.00 77.81 81 GLN A N 1
ATOM 583 C CA . GLN A 1 81 ? 10.952 -7.412 -18.286 1.00 77.81 81 GLN A CA 1
ATOM 584 C C . GLN A 1 81 ? 12.401 -7.523 -18.772 1.00 77.81 81 GLN A C 1
ATOM 586 O O . GLN A 1 81 ? 13.265 -6.791 -18.288 1.00 77.81 81 GLN A O 1
ATOM 591 N N . ASP A 1 82 ? 12.659 -8.356 -19.782 1.00 81.88 82 ASP A N 1
ATOM 592 C CA . ASP A 1 82 ? 14.003 -8.536 -20.338 1.00 81.88 82 ASP A CA 1
ATOM 593 C C . ASP A 1 82 ? 14.504 -7.235 -20.968 1.00 81.88 82 ASP A C 1
ATOM 595 O O . ASP A 1 82 ? 15.654 -6.826 -20.787 1.00 81.88 82 ASP A O 1
ATOM 599 N N . ARG A 1 83 ? 13.619 -6.521 -21.674 1.00 85.25 83 ARG A N 1
ATOM 600 C CA . ARG A 1 83 ? 13.959 -5.219 -22.259 1.00 85.25 83 ARG A CA 1
ATOM 601 C C . ARG A 1 83 ? 14.105 -4.117 -21.225 1.00 85.25 83 ARG A C 1
ATOM 603 O O . ARG A 1 83 ? 14.936 -3.234 -21.435 1.00 85.25 83 ARG A O 1
ATOM 610 N N . CYS A 1 84 ? 13.372 -4.168 -20.114 1.00 79.81 84 CYS A N 1
ATOM 611 C CA . CYS A 1 84 ? 13.644 -3.293 -18.975 1.00 79.81 84 CYS A CA 1
ATOM 612 C C . CYS A 1 84 ? 15.062 -3.519 -18.440 1.00 79.81 84 CYS A C 1
ATOM 614 O O . CYS A 1 84 ? 15.806 -2.555 -18.251 1.00 79.81 84 CYS A O 1
ATOM 616 N N . GLU A 1 85 ? 15.461 -4.780 -18.243 1.00 75.81 85 GLU A N 1
ATOM 617 C CA . GLU A 1 85 ? 16.773 -5.133 -17.697 1.00 75.81 85 GLU A CA 1
ATOM 618 C C . GLU A 1 85 ? 17.915 -4.732 -18.624 1.00 75.81 85 GLU A C 1
ATOM 620 O O . GLU A 1 85 ? 18.859 -4.038 -18.231 1.00 75.81 85 GLU A O 1
ATOM 625 N N . ILE A 1 86 ? 17.836 -5.180 -19.870 1.00 82.19 86 ILE A N 1
ATOM 626 C CA . ILE A 1 86 ? 18.880 -4.936 -20.855 1.00 82.19 86 ILE A CA 1
ATOM 627 C C . ILE A 1 86 ? 18.936 -3.439 -21.184 1.00 82.19 86 ILE A C 1
ATOM 629 O O . ILE A 1 86 ? 20.034 -2.893 -21.290 1.00 82.19 86 ILE A O 1
ATOM 633 N N . GLY A 1 87 ? 17.786 -2.759 -21.277 1.00 82.19 87 GLY A N 1
ATOM 634 C CA . GLY A 1 87 ? 17.703 -1.310 -21.462 1.00 82.19 87 GLY A CA 1
ATOM 635 C C . GLY A 1 87 ? 18.408 -0.557 -20.336 1.00 82.19 87 GLY A C 1
ATOM 636 O O . GLY A 1 87 ? 19.317 0.231 -20.599 1.00 82.19 87 GLY A O 1
ATOM 637 N N . TYR A 1 88 ? 18.092 -0.879 -19.080 1.00 78.69 88 TYR A N 1
ATOM 638 C CA . TYR A 1 88 ? 18.775 -0.314 -17.916 1.00 78.69 88 TYR A CA 1
ATOM 639 C C . TYR A 1 88 ? 20.303 -0.489 -18.000 1.00 78.69 88 TYR A C 1
ATOM 641 O O . TYR A 1 88 ? 21.052 0.483 -17.891 1.00 78.69 88 TYR A O 1
ATOM 649 N N . ARG A 1 89 ? 20.782 -1.715 -18.256 1.00 77.50 89 ARG A N 1
ATOM 650 C CA . ARG A 1 89 ? 22.224 -2.017 -18.326 1.00 77.50 89 ARG A CA 1
ATOM 651 C C . ARG A 1 89 ? 22.919 -1.312 -19.490 1.00 77.50 89 ARG A C 1
ATOM 653 O O . ARG A 1 89 ? 24.069 -0.898 -19.348 1.00 77.50 89 ARG A O 1
ATOM 660 N N . ARG A 1 90 ? 22.240 -1.193 -20.631 1.00 82.56 90 ARG A N 1
ATOM 661 C CA . ARG A 1 90 ? 22.761 -0.572 -21.855 1.00 82.56 90 ARG A CA 1
ATOM 662 C C . ARG A 1 90 ? 22.892 0.941 -21.721 1.00 82.56 90 ARG A C 1
ATOM 664 O O . ARG A 1 90 ? 23.894 1.494 -22.158 1.00 82.56 90 ARG A O 1
ATOM 671 N N . PHE A 1 91 ? 21.905 1.586 -21.107 1.00 79.62 91 PHE A N 1
ATOM 672 C CA . PHE A 1 91 ? 21.808 3.044 -21.024 1.00 79.62 91 PHE A CA 1
ATOM 673 C C . PHE A 1 91 ? 22.269 3.618 -19.675 1.00 79.62 91 PHE A C 1
ATOM 675 O O . PHE A 1 91 ? 22.073 4.798 -19.393 1.00 79.62 91 PHE A O 1
ATOM 682 N N . LYS A 1 92 ? 22.904 2.805 -18.819 1.00 74.81 92 LYS A N 1
ATOM 683 C CA . LYS A 1 92 ? 23.315 3.217 -17.465 1.00 74.81 92 LYS A CA 1
ATOM 684 C C . LYS A 1 92 ? 24.175 4.483 -17.415 1.00 74.81 92 LYS A C 1
ATOM 686 O O . LYS A 1 92 ? 23.985 5.285 -16.514 1.00 74.81 92 LYS A O 1
ATOM 691 N N . ASN A 1 93 ? 25.052 4.669 -18.402 1.00 74.12 93 ASN A N 1
ATOM 692 C CA . ASN A 1 93 ? 26.007 5.779 -18.470 1.00 74.12 93 ASN A CA 1
ATOM 693 C C . ASN A 1 93 ? 25.671 6.772 -19.595 1.00 74.12 93 ASN A C 1
ATOM 695 O O . ASN A 1 93 ? 26.542 7.520 -20.030 1.00 74.12 93 ASN A O 1
ATOM 699 N N . THR A 1 94 ? 24.448 6.733 -20.129 1.00 75.94 94 THR A N 1
ATOM 700 C CA . THR A 1 94 ? 24.022 7.636 -21.202 1.00 75.94 94 THR A CA 1
ATOM 701 C C . THR A 1 94 ? 23.112 8.712 -20.629 1.00 75.94 94 THR A C 1
ATOM 703 O O . THR A 1 94 ? 21.992 8.419 -20.200 1.00 75.94 94 THR A O 1
ATOM 706 N N . SER A 1 95 ? 23.593 9.949 -20.634 1.00 74.19 95 SER A N 1
ATOM 707 C CA . SER A 1 95 ? 22.789 11.152 -20.447 1.00 74.19 95 SER A CA 1
ATOM 708 C C . SER A 1 95 ? 22.516 11.796 -21.805 1.00 74.19 95 SER A C 1
ATOM 710 O O . SER A 1 95 ? 23.323 11.688 -22.731 1.00 74.19 95 SER A O 1
ATOM 712 N N . PHE A 1 96 ? 21.362 12.445 -21.932 1.00 79.88 96 PHE A N 1
ATOM 713 C CA . PHE A 1 96 ? 21.013 13.229 -23.112 1.00 79.88 96 PHE A CA 1
ATOM 714 C C . PHE A 1 96 ? 21.022 14.711 -22.752 1.00 79.88 96 PHE A C 1
ATOM 716 O O . PHE A 1 96 ? 20.744 15.087 -21.615 1.00 79.88 96 PHE A O 1
ATOM 723 N N . GLU A 1 97 ? 21.356 15.557 -23.721 1.00 77.81 97 GLU A N 1
ATOM 724 C CA . GLU A 1 97 ? 21.355 17.004 -23.531 1.00 77.81 97 GLU A CA 1
ATOM 725 C C . GLU A 1 97 ? 19.952 17.489 -23.122 1.00 77.81 97 GLU A C 1
ATOM 727 O O . GLU A 1 97 ? 18.955 17.167 -23.773 1.00 77.81 97 GLU A O 1
ATOM 732 N N . GLY A 1 98 ? 19.881 18.234 -22.015 1.00 72.56 98 GLY A N 1
ATOM 733 C CA . GLY A 1 98 ? 18.630 18.739 -21.440 1.00 72.56 98 GLY A CA 1
ATOM 734 C C . GLY A 1 98 ? 17.937 17.813 -20.433 1.00 72.56 98 GLY A C 1
ATOM 735 O O . GLY A 1 98 ? 16.997 18.262 -19.781 1.00 72.56 98 GLY A O 1
ATOM 736 N N . ASP A 1 99 ? 18.398 16.572 -20.255 1.00 66.38 99 ASP A N 1
ATOM 737 C CA . ASP A 1 99 ? 17.886 15.682 -19.209 1.00 66.38 99 ASP A CA 1
ATOM 738 C C . ASP A 1 99 ? 18.751 15.833 -17.939 1.00 66.38 99 ASP A C 1
ATOM 740 O O . ASP A 1 99 ? 19.965 15.638 -17.973 1.00 66.38 99 ASP A O 1
ATOM 744 N N . GLU A 1 100 ? 18.129 16.180 -16.806 1.00 63.22 100 GLU A N 1
ATOM 745 C CA . GLU A 1 100 ? 18.816 16.357 -15.510 1.00 63.22 100 GLU A CA 1
ATOM 746 C C . GLU A 1 100 ? 19.410 15.037 -14.979 1.00 63.22 100 GLU A C 1
ATOM 748 O O . GLU A 1 100 ? 20.384 15.046 -14.234 1.00 63.22 100 GLU A O 1
ATOM 753 N N . HIS A 1 101 ? 18.852 13.897 -15.408 1.00 67.81 101 HIS A N 1
ATOM 754 C CA . HIS A 1 101 ? 19.249 12.558 -14.975 1.00 67.81 101 HIS A CA 1
ATOM 755 C C . HIS A 1 101 ? 19.422 11.610 -16.179 1.00 67.81 101 HIS A C 1
ATOM 757 O O . HIS A 1 101 ? 18.720 11.760 -17.185 1.00 67.81 101 HIS A O 1
ATOM 763 N N . PRO A 1 102 ? 20.294 10.585 -16.097 1.00 70.06 102 PRO A N 1
ATOM 764 C CA . PRO A 1 102 ? 20.448 9.579 -17.151 1.00 70.06 102 PRO A CA 1
ATOM 765 C C . PRO A 1 102 ? 19.150 8.804 -17.426 1.00 70.06 102 PRO A C 1
ATOM 767 O O . PRO A 1 102 ? 18.416 8.458 -16.503 1.00 70.06 102 PRO A O 1
ATOM 770 N N . ILE A 1 103 ? 18.885 8.413 -18.679 1.00 73.75 103 ILE A N 1
ATOM 771 C CA . ILE A 1 103 ? 17.644 7.685 -19.032 1.00 73.75 103 ILE A CA 1
ATOM 772 C C . ILE A 1 103 ? 17.503 6.324 -18.324 1.00 73.75 103 ILE A C 1
ATOM 774 O O . ILE A 1 103 ? 16.395 5.815 -18.143 1.00 73.75 103 ILE A O 1
ATOM 778 N N . SER A 1 104 ? 18.613 5.732 -17.876 1.00 68.25 104 SER A N 1
ATOM 779 C CA . SER A 1 104 ? 18.623 4.524 -17.043 1.00 68.25 104 SER A CA 1
ATOM 780 C C . SER A 1 104 ? 17.810 4.672 -15.757 1.00 68.25 104 SER A C 1
ATOM 782 O O . SER A 1 104 ? 17.216 3.692 -15.303 1.00 68.25 104 SER A O 1
ATOM 784 N N . HIS A 1 105 ? 17.692 5.889 -15.221 1.00 70.56 105 HIS A N 1
ATOM 785 C CA . HIS A 1 105 ? 16.827 6.192 -14.085 1.00 70.56 105 HIS A CA 1
ATOM 786 C C . HIS A 1 105 ? 15.372 5.844 -14.385 1.00 70.56 105 HIS A C 1
ATOM 788 O O . HIS A 1 105 ? 14.707 5.151 -13.610 1.00 70.56 105 HIS A O 1
ATOM 794 N N . MET A 1 106 ? 14.878 6.250 -15.555 1.00 72.62 106 MET A N 1
ATOM 795 C CA . MET A 1 106 ? 13.509 5.953 -15.966 1.00 72.62 106 MET A CA 1
ATOM 796 C C . MET A 1 106 ? 13.270 4.437 -16.050 1.00 72.62 106 MET A C 1
ATOM 798 O O . MET A 1 106 ? 12.225 3.972 -15.593 1.00 72.62 106 MET A O 1
ATOM 802 N N . PHE A 1 107 ? 14.252 3.659 -16.527 1.00 75.25 107 PHE A N 1
ATOM 803 C CA . PHE A 1 107 ? 14.149 2.196 -16.600 1.00 75.25 107 PHE A CA 1
ATOM 804 C C . PHE A 1 107 ? 14.074 1.585 -15.199 1.00 75.25 107 PHE A C 1
ATOM 806 O O . PHE A 1 107 ? 13.230 0.723 -14.950 1.00 75.25 107 PHE A O 1
ATOM 813 N N . ALA A 1 108 ? 14.899 2.069 -14.267 1.00 70.19 108 ALA A N 1
ATOM 814 C CA . ALA A 1 108 ? 14.879 1.626 -12.877 1.00 70.19 108 ALA A CA 1
ATOM 815 C C . ALA A 1 108 ? 13.530 1.927 -12.200 1.00 70.19 108 ALA A C 1
ATOM 817 O O . ALA A 1 108 ? 12.959 1.066 -11.530 1.00 70.19 108 ALA A O 1
ATOM 818 N N . ARG A 1 109 ? 12.954 3.114 -12.439 1.00 71.06 109 ARG A N 1
ATOM 819 C CA . ARG A 1 109 ? 11.650 3.496 -11.871 1.00 71.06 109 ARG A CA 1
ATOM 820 C C . ARG A 1 109 ? 10.506 2.660 -12.424 1.00 71.06 109 ARG A C 1
ATOM 822 O O . ARG A 1 109 ? 9.706 2.149 -11.647 1.00 71.06 109 ARG A O 1
ATOM 829 N N . VAL A 1 110 ? 10.422 2.486 -13.743 1.00 72.44 110 VAL A N 1
ATOM 830 C CA . VAL A 1 110 ? 9.389 1.627 -14.354 1.00 72.44 110 VAL A CA 1
ATOM 831 C C . VAL A 1 110 ? 9.500 0.201 -13.817 1.00 72.44 110 VAL A C 1
ATOM 833 O O . VAL A 1 110 ? 8.495 -0.410 -13.455 1.00 72.44 110 VAL A O 1
ATOM 836 N N . SER A 1 111 ? 10.728 -0.289 -13.662 1.00 73.25 111 SER A N 1
ATOM 837 C CA . SER A 1 111 ? 10.994 -1.599 -13.079 1.00 73.25 111 SER A CA 1
ATOM 838 C C . SER A 1 111 ? 10.512 -1.717 -11.627 1.00 73.25 111 SER A C 1
ATOM 840 O O . SER A 1 111 ? 9.910 -2.729 -11.271 1.00 73.25 111 SER A O 1
ATOM 842 N N . CYS A 1 112 ? 10.680 -0.675 -10.801 1.00 68.75 112 CYS A N 1
ATOM 843 C CA . CYS A 1 112 ? 10.122 -0.620 -9.443 1.00 68.75 112 CYS A CA 1
ATOM 844 C C . CYS A 1 112 ? 8.599 -0.769 -9.423 1.00 68.75 112 CYS A C 1
ATOM 846 O O . CYS A 1 112 ? 8.065 -1.576 -8.653 1.00 68.75 112 CYS A O 1
ATOM 848 N N . TYR A 1 113 ? 7.901 -0.015 -10.275 1.00 68.19 113 TYR A N 1
ATOM 849 C CA . TYR A 1 113 ? 6.441 -0.065 -10.359 1.00 68.19 113 TYR A CA 1
ATOM 850 C C . TYR A 1 113 ? 5.943 -1.430 -10.838 1.00 68.19 113 TYR A C 1
ATOM 852 O O . TYR A 1 113 ? 4.992 -1.972 -10.280 1.00 68.19 113 TYR A O 1
ATOM 860 N N . ALA A 1 114 ? 6.637 -2.027 -11.805 1.00 66.75 114 ALA A N 1
ATOM 861 C CA . ALA A 1 114 ? 6.304 -3.338 -12.350 1.00 66.75 114 ALA A CA 1
ATOM 862 C C . ALA A 1 114 ? 6.757 -4.527 -11.472 1.00 66.75 114 ALA A C 1
ATOM 864 O O . ALA A 1 114 ? 6.500 -5.677 -11.820 1.00 66.75 114 ALA A O 1
ATOM 865 N N . GLY A 1 115 ? 7.428 -4.277 -10.340 1.00 64.00 115 GLY A N 1
ATOM 866 C CA . GLY A 1 115 ? 7.889 -5.317 -9.410 1.00 64.00 115 GLY A CA 1
ATOM 867 C C . GLY A 1 115 ? 9.166 -6.052 -9.818 1.00 64.00 115 GLY A C 1
ATOM 868 O O . GLY A 1 115 ? 9.510 -7.070 -9.217 1.00 64.00 115 GLY A O 1
ATOM 869 N N . MET A 1 116 ? 9.897 -5.521 -10.796 1.00 66.75 116 MET A N 1
ATOM 870 C CA . MET A 1 116 ? 11.218 -5.988 -11.218 1.00 66.75 116 MET A CA 1
ATOM 871 C C . MET A 1 116 ? 12.293 -5.420 -10.285 1.00 66.75 116 MET A C 1
ATOM 873 O O . MET A 1 116 ? 13.004 -4.464 -10.595 1.00 66.75 116 MET A O 1
ATOM 877 N N . TYR A 1 117 ? 12.377 -5.990 -9.087 1.00 57.44 117 TYR A N 1
ATOM 878 C CA . TYR A 1 117 ? 13.164 -5.445 -7.980 1.00 57.44 117 TYR A CA 1
ATOM 879 C C . TYR A 1 117 ? 14.684 -5.439 -8.221 1.00 57.44 117 TYR A C 1
ATOM 881 O O . TYR A 1 117 ? 15.362 -4.557 -7.700 1.00 57.44 117 TYR A O 1
ATOM 889 N N . ASP A 1 118 ? 15.227 -6.370 -9.016 1.00 59.53 118 ASP A N 1
ATOM 890 C CA . ASP A 1 118 ? 16.666 -6.414 -9.339 1.00 59.53 118 ASP A CA 1
ATOM 891 C C . ASP A 1 118 ? 17.121 -5.178 -10.127 1.00 59.53 118 ASP A C 1
ATOM 893 O O . ASP A 1 118 ? 18.287 -4.773 -10.047 1.00 59.53 118 ASP A O 1
ATOM 897 N N . LEU A 1 119 ? 16.165 -4.563 -10.827 1.00 60.94 119 LEU A N 1
ATOM 898 C CA . LEU A 1 119 ? 16.295 -3.333 -11.600 1.00 60.94 119 LEU A CA 1
ATOM 899 C C . LEU A 1 119 ? 15.744 -2.111 -10.859 1.00 60.94 119 LEU A C 1
ATOM 901 O O . LEU A 1 119 ? 16.084 -0.987 -11.212 1.00 60.94 119 LEU A O 1
ATOM 905 N N . CYS A 1 120 ? 14.943 -2.318 -9.810 1.00 61.75 120 CYS A N 1
ATOM 906 C CA . CYS A 1 120 ? 14.516 -1.291 -8.857 1.00 61.75 120 CYS A CA 1
ATOM 907 C C . CYS A 1 120 ? 15.664 -0.895 -7.915 1.00 61.75 120 CYS A C 1
ATOM 909 O O . CYS A 1 120 ? 15.544 -0.896 -6.687 1.00 61.75 120 CYS A O 1
ATOM 911 N N . ARG A 1 121 ? 16.836 -0.634 -8.486 1.00 55.88 121 ARG A N 1
ATOM 912 C CA . ARG A 1 121 ? 17.978 -0.125 -7.742 1.00 55.88 121 ARG A CA 1
ATOM 913 C C . ARG A 1 121 ? 17.901 1.410 -7.704 1.00 55.88 121 ARG A C 1
ATOM 915 O O . ARG A 1 121 ? 17.498 2.001 -8.707 1.00 55.88 121 ARG A O 1
ATOM 922 N N . PRO A 1 122 ? 18.229 2.045 -6.565 1.00 51.06 122 PRO A N 1
ATOM 923 C CA . PRO A 1 122 ? 17.960 3.463 -6.334 1.00 51.06 122 PRO A CA 1
ATOM 924 C C . PRO A 1 122 ? 18.660 4.418 -7.300 1.00 51.06 122 PRO A C 1
ATOM 926 O O . PRO A 1 122 ? 19.745 4.138 -7.795 1.00 51.06 122 PRO A O 1
ATOM 929 N N . TRP A 1 123 ? 18.008 5.554 -7.516 1.00 51.75 123 TRP A N 1
ATOM 930 C CA . TRP A 1 123 ? 18.439 6.693 -8.319 1.00 51.75 123 TRP A CA 1
ATOM 931 C C . TRP A 1 123 ? 19.605 7.452 -7.652 1.00 51.75 123 TRP A C 1
ATOM 933 O O . TRP A 1 123 ? 19.629 7.560 -6.428 1.00 51.75 123 TRP A O 1
ATOM 943 N N . ASP A 1 124 ? 20.543 7.936 -8.479 1.00 41.22 124 ASP A N 1
ATOM 944 C CA . ASP A 1 124 ? 21.774 8.733 -8.239 1.00 41.22 124 ASP A CA 1
ATOM 945 C C . ASP A 1 124 ? 22.816 8.208 -7.236 1.00 41.22 124 ASP A C 1
ATOM 947 O O . ASP A 1 124 ? 24.014 8.346 -7.473 1.00 41.22 124 ASP A O 1
ATOM 951 N N . ASP A 1 125 ? 22.417 7.504 -6.180 1.00 42.50 125 ASP A N 1
ATOM 952 C CA . ASP A 1 125 ? 23.299 7.015 -5.108 1.00 42.50 125 ASP A CA 1
ATOM 953 C C . ASP A 1 125 ? 23.976 5.662 -5.434 1.00 42.50 125 ASP A C 1
ATOM 955 O O . ASP A 1 125 ? 24.229 4.828 -4.554 1.00 42.50 125 ASP A O 1
ATOM 959 N N . PHE A 1 126 ? 24.292 5.419 -6.710 1.00 45.25 126 PHE A N 1
ATOM 960 C CA . PHE A 1 126 ? 24.767 4.126 -7.225 1.00 45.25 126 PHE A CA 1
ATOM 961 C C . PHE A 1 126 ? 26.191 3.702 -6.808 1.00 45.25 126 PHE A C 1
ATOM 963 O O . PHE A 1 126 ? 26.737 2.752 -7.369 1.00 45.25 126 PHE A O 1
ATOM 970 N N . GLU A 1 127 ? 26.757 4.315 -5.769 1.00 43.28 127 GLU A N 1
ATOM 971 C CA . GLU A 1 127 ? 27.975 3.845 -5.093 1.00 43.28 127 GLU A CA 1
ATOM 972 C C . GLU A 1 127 ? 27.799 3.559 -3.599 1.00 43.28 127 GLU A C 1
ATOM 974 O O . GLU A 1 127 ? 28.767 3.213 -2.924 1.00 43.28 127 GLU A O 1
ATOM 979 N N . THR A 1 128 ? 26.587 3.624 -3.046 1.00 47.75 128 THR A N 1
ATOM 980 C CA . THR A 1 128 ? 26.419 3.154 -1.669 1.00 47.75 128 THR A CA 1
ATOM 981 C C . THR A 1 128 ? 26.104 1.663 -1.659 1.00 47.75 128 THR A C 1
ATOM 983 O O . THR A 1 128 ? 24.993 1.218 -1.928 1.00 47.75 128 THR A O 1
ATOM 986 N N . THR A 1 129 ? 27.090 0.856 -1.268 1.00 55.06 129 THR A N 1
ATOM 987 C CA . THR A 1 129 ? 26.918 -0.534 -0.806 1.00 55.06 129 THR A CA 1
ATOM 988 C C . THR A 1 129 ? 26.026 -0.649 0.443 1.00 55.06 129 THR A C 1
ATOM 990 O O . THR A 1 129 ? 25.994 -1.709 1.062 1.00 55.06 129 THR A O 1
ATOM 993 N N . ASP A 1 130 ? 25.319 0.420 0.825 1.00 67.31 130 ASP A N 1
ATOM 994 C CA . ASP A 1 130 ? 24.544 0.562 2.050 1.00 67.31 130 ASP A CA 1
ATOM 995 C C . ASP A 1 130 ? 23.132 -0.036 1.886 1.00 67.31 130 ASP A C 1
ATOM 997 O O . ASP A 1 130 ? 22.287 0.498 1.153 1.00 67.31 130 ASP A O 1
ATOM 1001 N N . PRO A 1 131 ? 22.836 -1.151 2.574 1.00 70.25 131 PRO A N 1
ATOM 1002 C CA . PRO A 1 131 ? 21.521 -1.771 2.546 1.00 70.25 131 PRO A CA 1
ATOM 1003 C C . PRO A 1 131 ? 20.382 -0.873 3.061 1.00 70.25 131 PRO A C 1
ATOM 1005 O O . PRO A 1 131 ? 19.256 -1.047 2.587 1.00 70.25 131 PRO A O 1
ATOM 1008 N N . ALA A 1 132 ? 20.659 0.083 3.956 1.00 71.62 132 ALA A N 1
ATOM 1009 C CA . ALA A 1 132 ? 19.648 0.918 4.605 1.00 71.62 132 ALA A CA 1
ATOM 1010 C C . ALA A 1 132 ? 19.054 1.969 3.665 1.00 71.62 132 ALA A C 1
ATOM 1012 O O . ALA A 1 132 ? 17.831 2.072 3.532 1.00 71.62 132 ALA A O 1
ATOM 1013 N N . LYS A 1 133 ? 19.908 2.689 2.928 1.00 70.12 133 LYS A N 1
ATOM 1014 C CA . LYS A 1 133 ? 19.471 3.645 1.895 1.00 70.12 133 LYS A CA 1
ATOM 1015 C C . LYS A 1 133 ? 18.581 2.982 0.843 1.00 70.12 133 LYS A C 1
ATOM 1017 O O . LYS A 1 133 ? 17.549 3.523 0.451 1.00 70.12 133 LYS A O 1
ATOM 1022 N N . ARG A 1 134 ? 18.938 1.763 0.432 1.00 71.62 134 ARG A N 1
ATOM 1023 C CA . ARG A 1 134 ? 18.142 0.969 -0.511 1.00 71.62 134 ARG A CA 1
ATOM 1024 C C . ARG A 1 134 ? 16.755 0.630 0.040 1.00 71.62 134 ARG A C 1
ATOM 1026 O O . ARG A 1 134 ? 15.778 0.718 -0.701 1.00 71.62 134 ARG A O 1
ATOM 1033 N N . ALA A 1 135 ? 16.657 0.247 1.310 1.00 75.19 135 ALA A N 1
ATOM 1034 C CA . ALA A 1 135 ? 15.375 -0.081 1.926 1.00 75.19 135 ALA A CA 1
ATOM 1035 C C . ALA A 1 135 ? 14.446 1.137 2.042 1.00 75.19 135 ALA A C 1
ATOM 1037 O O . ALA A 1 135 ? 13.244 0.998 1.815 1.00 75.19 135 ALA A O 1
ATOM 1038 N N . LEU A 1 136 ? 14.993 2.329 2.315 1.00 75.94 136 LEU A N 1
ATOM 1039 C CA . LEU A 1 136 ? 14.226 3.582 2.349 1.00 75.94 136 LEU A CA 1
ATOM 1040 C C . LEU A 1 136 ? 13.577 3.899 0.998 1.00 75.94 136 LEU A C 1
ATOM 1042 O O . LEU A 1 136 ? 12.386 4.190 0.940 1.00 75.94 136 LEU A O 1
ATOM 1046 N N . VAL A 1 137 ? 14.327 3.775 -0.096 1.00 72.94 137 VAL A N 1
ATOM 1047 C CA . VAL A 1 137 ? 13.792 4.028 -1.444 1.00 72.94 137 VAL A CA 1
ATOM 1048 C C . VAL A 1 137 ? 12.735 2.995 -1.829 1.00 72.94 137 VAL A C 1
ATOM 1050 O O . VAL A 1 137 ? 11.702 3.343 -2.398 1.00 72.94 137 VAL A O 1
ATOM 1053 N N . MET A 1 138 ? 12.940 1.720 -1.484 1.00 74.56 138 MET A N 1
ATOM 1054 C CA . MET A 1 138 ? 11.911 0.696 -1.696 1.00 74.56 138 MET A CA 1
ATOM 1055 C C . MET A 1 138 ? 10.638 0.990 -0.894 1.00 74.56 138 MET A C 1
ATOM 1057 O O . MET A 1 138 ? 9.538 0.734 -1.389 1.00 74.56 138 MET A O 1
ATOM 1061 N N . ALA A 1 139 ? 10.774 1.541 0.314 1.00 77.62 139 ALA A N 1
ATOM 1062 C CA . ALA A 1 139 ? 9.631 1.954 1.111 1.00 77.62 139 ALA A CA 1
ATOM 1063 C C . ALA A 1 139 ? 8.876 3.119 0.456 1.00 77.62 139 ALA A C 1
ATOM 1065 O O . ALA A 1 139 ? 7.666 3.022 0.277 1.00 77.62 139 ALA A O 1
ATOM 1066 N N . ASP A 1 140 ? 9.576 4.164 0.014 1.00 76.75 140 ASP A N 1
ATOM 1067 C CA . ASP A 1 140 ? 8.971 5.300 -0.693 1.00 76.75 140 ASP A CA 1
ATOM 1068 C C . ASP A 1 140 ? 8.223 4.856 -1.967 1.00 76.75 140 ASP A C 1
ATOM 1070 O O . ASP A 1 140 ? 7.039 5.146 -2.152 1.00 76.75 140 ASP A O 1
ATOM 1074 N N . MET A 1 141 ? 8.857 4.020 -2.792 1.00 75.81 141 MET A N 1
ATOM 1075 C CA . MET A 1 141 ? 8.229 3.458 -3.994 1.00 75.81 141 MET A CA 1
ATOM 1076 C C . MET A 1 141 ? 6.996 2.605 -3.664 1.00 75.81 141 MET A C 1
ATOM 1078 O O . MET A 1 141 ? 5.990 2.653 -4.377 1.00 75.81 141 MET A O 1
ATOM 1082 N N . CYS A 1 142 ? 7.038 1.830 -2.576 1.00 82.06 142 CYS A N 1
ATOM 1083 C CA . CYS A 1 142 ? 5.868 1.103 -2.086 1.00 82.06 142 CYS A CA 1
ATOM 1084 C C . CYS A 1 142 ? 4.708 2.059 -1.769 1.00 82.06 142 CYS A C 1
ATOM 1086 O O . CYS A 1 142 ? 3.588 1.844 -2.245 1.00 82.06 142 CYS A O 1
ATOM 1088 N N . MET A 1 143 ? 4.973 3.142 -1.030 1.00 80.69 143 MET A N 1
ATOM 1089 C CA . MET A 1 143 ? 3.953 4.136 -0.679 1.00 80.69 143 MET A CA 1
ATOM 1090 C C . MET A 1 143 ? 3.321 4.751 -1.936 1.00 80.69 143 MET A C 1
ATOM 1092 O O . MET A 1 143 ? 2.092 4.874 -2.012 1.00 80.69 143 MET A O 1
ATOM 1096 N N . GLN A 1 144 ? 4.124 4.990 -2.977 1.00 77.75 144 GLN A N 1
ATOM 1097 C CA . GLN A 1 144 ? 3.677 5.507 -4.276 1.00 77.75 144 GLN A CA 1
ATOM 1098 C C . GLN A 1 144 ? 2.886 4.508 -5.144 1.00 77.75 144 GLN A C 1
ATOM 1100 O O . GLN A 1 144 ? 2.285 4.918 -6.134 1.00 77.75 144 GLN A O 1
ATOM 1105 N N . GLY A 1 145 ? 2.825 3.217 -4.793 1.00 76.06 145 GLY A N 1
ATOM 1106 C CA . GLY A 1 145 ? 2.033 2.226 -5.543 1.00 76.06 145 GLY A CA 1
ATOM 1107 C C . GLY A 1 145 ? 2.832 1.163 -6.283 1.00 76.06 145 GLY A C 1
ATOM 1108 O O . GLY A 1 145 ? 2.277 0.510 -7.164 1.00 76.06 145 GLY A O 1
ATOM 1109 N N . ALA A 1 146 ? 4.106 0.959 -5.942 1.00 76.62 146 ALA A N 1
ATOM 1110 C CA . ALA A 1 146 ? 4.899 -0.133 -6.500 1.00 76.62 146 ALA A CA 1
ATOM 1111 C C . ALA A 1 146 ? 4.310 -1.524 -6.192 1.00 76.62 146 ALA A C 1
ATOM 1113 O O . ALA A 1 146 ? 3.350 -1.679 -5.443 1.00 76.62 146 ALA A O 1
ATOM 1114 N N . SER A 1 147 ? 4.885 -2.577 -6.770 1.00 79.62 147 SER A N 1
ATOM 1115 C CA . SER A 1 147 ? 4.427 -3.946 -6.500 1.00 79.62 147 SER A CA 1
ATOM 1116 C C . SER A 1 147 ? 4.474 -4.306 -4.997 1.00 79.62 147 SER A C 1
ATOM 1118 O O . SER A 1 147 ? 5.363 -3.832 -4.280 1.00 79.62 147 SER A O 1
ATOM 1120 N N . PRO A 1 148 ? 3.606 -5.215 -4.509 1.00 82.25 148 PRO A N 1
ATOM 1121 C CA . PRO A 1 148 ? 3.628 -5.654 -3.109 1.00 82.25 148 PRO A CA 1
ATOM 1122 C C . PRO A 1 148 ? 4.971 -6.279 -2.694 1.00 82.25 148 PRO A C 1
ATOM 1124 O O . PRO A 1 148 ? 5.379 -6.160 -1.542 1.00 82.25 148 PRO A O 1
ATOM 1127 N N . ASN A 1 149 ? 5.703 -6.903 -3.623 1.00 79.56 149 ASN A N 1
ATOM 1128 C CA . ASN A 1 149 ? 7.024 -7.474 -3.344 1.00 79.56 149 ASN A CA 1
ATOM 1129 C C . ASN A 1 149 ? 8.059 -6.406 -2.966 1.00 79.56 149 ASN A C 1
ATOM 1131 O O . ASN A 1 149 ? 8.908 -6.659 -2.108 1.00 79.56 149 ASN A O 1
ATOM 1135 N N . THR A 1 150 ? 7.971 -5.213 -3.562 1.00 78.44 150 THR A N 1
ATOM 1136 C CA . THR A 1 150 ? 8.818 -4.063 -3.211 1.00 78.44 150 THR A CA 1
ATOM 1137 C C . THR A 1 150 ? 8.593 -3.672 -1.748 1.00 78.44 150 THR A C 1
ATOM 1139 O O . THR A 1 150 ? 9.550 -3.531 -0.987 1.00 78.44 150 THR A O 1
ATOM 1142 N N . CYS A 1 151 ? 7.326 -3.616 -1.328 1.00 84.06 151 CYS A N 1
ATOM 1143 C CA . CYS A 1 151 ? 6.938 -3.351 0.056 1.00 84.06 151 CYS A CA 1
ATOM 1144 C C . CYS A 1 151 ? 7.471 -4.416 1.028 1.00 84.06 151 CYS A C 1
ATOM 1146 O O . CYS A 1 151 ? 8.031 -4.075 2.066 1.00 84.06 151 CYS A O 1
ATOM 1148 N N . TYR A 1 152 ? 7.340 -5.708 0.698 1.00 84.56 152 TYR A N 1
ATOM 1149 C CA . TYR A 1 152 ? 7.811 -6.789 1.572 1.00 84.56 152 TYR A CA 1
ATOM 1150 C C . TYR A 1 152 ? 9.327 -6.793 1.768 1.00 84.56 152 TYR A C 1
ATOM 1152 O O . TYR A 1 152 ? 9.788 -7.089 2.867 1.00 84.56 152 TYR A O 1
ATOM 1160 N N . ARG A 1 153 ? 10.109 -6.458 0.736 1.00 79.38 153 ARG A N 1
ATOM 1161 C CA . ARG A 1 153 ? 11.573 -6.371 0.852 1.00 79.38 153 ARG A CA 1
ATOM 1162 C C . ARG A 1 153 ? 12.008 -5.197 1.724 1.00 79.38 153 ARG A C 1
ATOM 1164 O O . ARG A 1 153 ? 12.879 -5.381 2.570 1.00 79.38 153 ARG A O 1
ATOM 1171 N N . ALA A 1 154 ? 11.376 -4.033 1.557 1.00 81.44 154 ALA A N 1
ATOM 1172 C CA . ALA A 1 154 ? 11.595 -2.895 2.447 1.00 81.44 154 ALA A CA 1
ATOM 1173 C C . ALA A 1 154 ? 11.243 -3.265 3.897 1.00 81.44 154 ALA A C 1
ATOM 1175 O O . ALA A 1 154 ? 12.047 -3.071 4.804 1.00 81.44 154 ALA A O 1
ATOM 1176 N N . LEU A 1 155 ? 10.077 -3.887 4.099 1.00 84.62 155 LEU A N 1
ATOM 1177 C CA . LEU A 1 155 ? 9.615 -4.324 5.414 1.00 84.62 155 LEU A CA 1
ATOM 1178 C C . LEU A 1 155 ? 10.565 -5.345 6.057 1.00 84.62 155 LEU A C 1
ATOM 1180 O O . LEU A 1 155 ? 10.819 -5.259 7.253 1.00 84.62 155 LEU A O 1
ATOM 1184 N N . ALA A 1 156 ? 11.085 -6.307 5.291 1.00 83.00 156 ALA A N 1
ATOM 1185 C CA . ALA A 1 156 ? 12.024 -7.309 5.794 1.00 83.00 156 ALA A CA 1
ATOM 1186 C C . ALA A 1 156 ? 13.303 -6.660 6.338 1.00 83.00 156 ALA A C 1
ATOM 1188 O O . ALA A 1 156 ? 13.720 -6.979 7.447 1.00 83.00 156 ALA A O 1
ATOM 1189 N N . PHE A 1 157 ? 13.857 -5.687 5.610 1.00 80.31 157 PHE A N 1
ATOM 1190 C CA . PHE A 1 157 ? 15.035 -4.951 6.059 1.00 80.31 157 PHE A CA 1
ATOM 1191 C C . PHE A 1 157 ? 14.798 -4.250 7.406 1.00 80.31 157 PHE A C 1
ATOM 1193 O O . PHE A 1 157 ? 15.538 -4.475 8.361 1.00 80.31 157 PHE A O 1
ATOM 1200 N N . PHE A 1 158 ? 13.719 -3.469 7.520 1.00 78.56 158 PHE A N 1
ATOM 1201 C CA . PHE A 1 158 ? 13.416 -2.738 8.756 1.00 78.56 158 PHE A CA 1
ATOM 1202 C C . PHE A 1 158 ? 12.992 -3.641 9.925 1.00 78.56 158 PHE A C 1
ATOM 1204 O O . PHE A 1 158 ? 13.046 -3.211 11.074 1.00 78.56 158 PHE A O 1
ATOM 1211 N N . ARG A 1 159 ? 12.569 -4.887 9.667 1.00 74.38 159 ARG A N 1
ATOM 1212 C CA . ARG A 1 159 ? 12.257 -5.868 10.721 1.00 74.38 159 ARG A CA 1
ATOM 1213 C C . ARG A 1 159 ? 13.500 -6.523 11.317 1.00 74.38 159 ARG A C 1
ATOM 1215 O O . ARG A 1 159 ? 13.487 -6.835 12.507 1.00 74.38 159 ARG A O 1
ATOM 1222 N N . ASP A 1 160 ? 14.528 -6.761 10.506 1.00 67.62 160 ASP A N 1
ATOM 1223 C CA . ASP A 1 160 ? 15.744 -7.463 10.932 1.00 67.62 160 ASP A CA 1
ATOM 1224 C C . ASP A 1 160 ? 16.703 -6.551 11.716 1.00 67.62 160 ASP A C 1
ATOM 1226 O O . ASP A 1 160 ? 17.438 -7.024 12.592 1.00 67.62 160 ASP A O 1
ATOM 1230 N N . GLU A 1 161 ? 16.653 -5.237 11.481 1.00 63.41 161 GLU A N 1
ATOM 1231 C CA . GLU A 1 161 ? 17.388 -4.251 12.275 1.00 63.41 161 GLU A CA 1
ATOM 1232 C C . GLU A 1 161 ? 16.731 -4.062 13.657 1.00 63.41 161 GLU A C 1
ATOM 1234 O O . GLU A 1 161 ? 15.843 -3.237 13.887 1.00 63.41 161 GLU A O 1
ATOM 1239 N N . ARG A 1 162 ? 17.168 -4.909 14.602 1.00 47.56 162 ARG A N 1
ATOM 1240 C CA . ARG A 1 162 ? 16.713 -4.969 16.000 1.00 47.56 162 ARG A CA 1
ATOM 1241 C C . ARG A 1 162 ? 16.864 -3.613 16.696 1.00 47.56 162 ARG A C 1
ATOM 1243 O O . ARG A 1 162 ? 17.936 -3.276 17.188 1.00 47.56 162 ARG A O 1
ATOM 1250 N N . GLY A 1 163 ? 15.769 -2.873 16.803 1.00 48.06 163 GLY A N 1
ATOM 1251 C CA . GLY A 1 163 ? 15.706 -1.631 17.585 1.00 48.06 163 GLY A CA 1
ATOM 1252 C C . GLY A 1 163 ? 14.671 -0.633 17.086 1.00 48.06 163 GLY A C 1
ATOM 1253 O O . GLY A 1 163 ? 14.330 0.310 17.792 1.00 48.06 163 GLY A O 1
ATOM 1254 N N . PHE A 1 164 ? 14.137 -0.871 15.894 1.00 45.03 164 PHE A N 1
ATOM 1255 C CA . PHE A 1 164 ? 13.427 0.130 15.128 1.00 45.03 164 PHE A CA 1
ATOM 1256 C C . PHE A 1 164 ? 12.074 -0.443 14.662 1.00 45.03 164 PHE A C 1
ATOM 1258 O O . PHE A 1 164 ? 11.847 -0.778 13.501 1.00 45.03 164 PHE A O 1
ATOM 1265 N N . TYR A 1 165 ? 11.129 -0.564 15.604 1.00 53.22 165 TYR A N 1
ATOM 1266 C CA . TYR A 1 165 ? 9.699 -0.554 15.268 1.00 53.22 165 TYR A CA 1
ATOM 1267 C C . TYR A 1 165 ? 9.366 0.840 14.713 1.00 53.22 165 TYR A C 1
ATOM 1269 O O . TYR A 1 165 ? 8.849 1.712 15.408 1.00 53.22 165 TYR A O 1
ATOM 1277 N N . ASN A 1 166 ? 9.789 1.076 13.475 1.00 65.69 166 ASN A N 1
ATOM 1278 C CA . ASN A 1 166 ? 9.764 2.379 12.832 1.00 65.69 166 ASN A CA 1
ATOM 1279 C C . ASN A 1 166 ? 8.357 2.721 12.394 1.00 65.69 166 ASN A C 1
ATOM 1281 O O . ASN A 1 166 ? 7.610 1.835 11.982 1.00 65.69 166 ASN A O 1
ATOM 1285 N N . ALA A 1 167 ? 8.055 4.021 12.356 1.00 72.38 167 ALA A N 1
ATOM 1286 C CA . ALA A 1 167 ? 6.910 4.534 11.608 1.00 72.38 167 ALA A CA 1
ATOM 1287 C C . ALA A 1 167 ? 6.865 3.920 10.196 1.00 72.38 167 ALA A C 1
ATOM 1289 O O . ALA A 1 167 ? 5.828 3.436 9.779 1.00 72.38 167 ALA A O 1
ATOM 1290 N N . ILE A 1 168 ? 8.024 3.755 9.545 1.00 76.94 168 ILE A N 1
ATOM 1291 C CA . ILE A 1 168 ? 8.143 3.103 8.232 1.00 76.94 168 ILE A CA 1
ATOM 1292 C C . ILE A 1 168 ? 7.640 1.650 8.245 1.00 76.94 168 ILE A C 1
ATOM 1294 O O . ILE A 1 168 ? 6.907 1.249 7.349 1.00 76.94 168 ILE A O 1
ATOM 1298 N N . THR A 1 169 ? 7.994 0.839 9.246 1.00 78.75 169 THR A N 1
ATOM 1299 C CA . THR A 1 169 ? 7.522 -0.556 9.357 1.00 78.75 169 THR A CA 1
ATOM 1300 C C . THR A 1 169 ? 5.997 -0.602 9.467 1.00 78.75 169 THR A C 1
ATOM 1302 O O . THR A 1 169 ? 5.350 -1.471 8.876 1.00 78.75 169 THR A O 1
ATOM 1305 N N . TYR A 1 170 ? 5.424 0.344 10.207 1.00 79.81 170 TYR A N 1
ATOM 1306 C CA . TYR A 1 170 ? 3.988 0.498 10.390 1.00 79.81 170 TYR A CA 1
ATOM 1307 C C . TYR A 1 170 ? 3.282 0.994 9.133 1.00 79.81 170 TYR A C 1
ATOM 1309 O O . TYR A 1 170 ? 2.351 0.330 8.689 1.00 79.81 170 TYR A O 1
ATOM 1317 N N . ASP A 1 171 ? 3.787 2.047 8.500 1.00 86.00 171 ASP A N 1
ATOM 1318 C CA . ASP A 1 171 ? 3.268 2.590 7.244 1.00 86.00 171 ASP A CA 1
ATOM 1319 C C . ASP A 1 171 ? 3.305 1.534 6.130 1.00 86.00 171 ASP A C 1
ATOM 1321 O O . ASP A 1 171 ? 2.342 1.361 5.378 1.00 86.00 171 ASP A O 1
ATOM 1325 N N . LEU A 1 172 ? 4.388 0.750 6.061 1.00 87.44 172 LEU A N 1
ATOM 1326 C CA . LEU A 1 172 ? 4.508 -0.372 5.131 1.00 87.44 172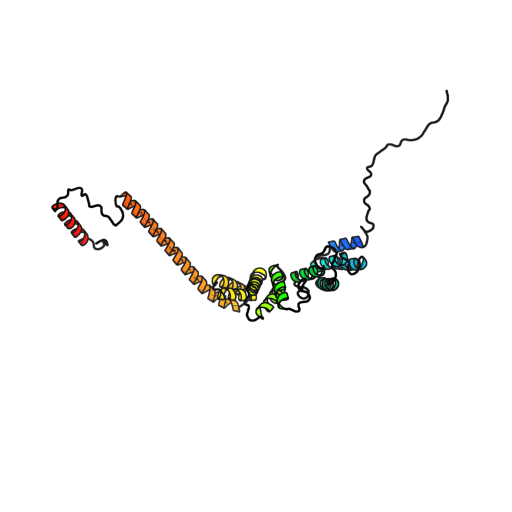 LEU A CA 1
ATOM 1327 C C . LEU A 1 172 ? 3.518 -1.491 5.452 1.00 87.44 172 LEU A C 1
ATOM 1329 O O . LEU A 1 172 ? 2.921 -2.051 4.534 1.00 87.44 172 LEU A O 1
ATOM 1333 N N . SER A 1 173 ? 3.329 -1.828 6.730 1.00 88.75 173 SER A N 1
ATOM 1334 C CA . SER A 1 173 ? 2.388 -2.877 7.146 1.00 88.75 173 SER A CA 1
ATOM 1335 C C . SER A 1 173 ? 0.932 -2.463 6.911 1.00 88.75 173 SER A C 1
ATOM 1337 O O . SER A 1 173 ? 0.143 -3.270 6.420 1.00 88.75 173 SER A O 1
ATOM 1339 N N . GLU A 1 174 ? 0.585 -1.205 7.192 1.00 89.62 174 GLU A N 1
ATOM 1340 C CA . GLU A 1 174 ? -0.720 -0.614 6.891 1.00 89.62 174 GLU A CA 1
ATOM 1341 C C . GLU A 1 174 ? -0.966 -0.604 5.382 1.00 89.62 174 GLU A C 1
ATOM 1343 O O . GLU A 1 174 ? -1.993 -1.105 4.927 1.00 89.62 174 GLU A O 1
ATOM 1348 N N . THR A 1 175 ? 0.005 -0.142 4.589 1.00 90.31 175 THR A N 1
ATOM 1349 C CA . THR A 1 175 ? -0.090 -0.125 3.122 1.00 90.31 175 THR A CA 1
ATOM 1350 C C . THR A 1 175 ? -0.264 -1.534 2.555 1.00 90.31 175 THR A C 1
ATOM 1352 O O . THR A 1 175 ? -1.148 -1.774 1.731 1.00 90.31 175 THR A O 1
ATOM 1355 N N . LEU A 1 176 ? 0.532 -2.499 3.022 1.00 91.50 176 LEU A N 1
ATOM 1356 C CA . LEU A 1 176 ? 0.409 -3.908 2.644 1.00 91.50 176 LEU A CA 1
ATOM 1357 C C . LEU A 1 176 ? -0.952 -4.503 3.017 1.00 91.50 176 LEU A C 1
ATOM 1359 O O . LEU A 1 176 ? -1.513 -5.287 2.247 1.00 91.50 176 LEU A O 1
ATOM 1363 N N . CYS A 1 177 ? -1.498 -4.120 4.166 1.00 91.56 177 CYS A N 1
ATOM 1364 C CA . CYS A 1 177 ? -2.806 -4.572 4.609 1.00 91.56 177 CYS A CA 1
ATOM 1365 C C . CYS A 1 177 ? -3.954 -3.946 3.804 1.00 91.56 177 CYS A C 1
ATOM 1367 O O . CYS A 1 177 ? -4.779 -4.666 3.246 1.00 91.56 177 CYS A O 1
ATOM 1369 N N . GLU A 1 178 ? -4.022 -2.618 3.727 1.00 91.25 178 GLU A N 1
ATOM 1370 C CA . GLU A 1 178 ? -5.157 -1.902 3.135 1.00 91.25 178 GLU A CA 1
ATOM 1371 C C . GLU A 1 178 ? -5.153 -1.985 1.607 1.00 91.25 178 GLU A C 1
ATOM 1373 O O . GLU A 1 178 ? -6.180 -2.286 0.995 1.00 91.25 178 GLU A O 1
ATOM 1378 N N . ARG A 1 179 ? -3.994 -1.761 0.972 1.00 90.00 179 ARG A N 1
ATOM 1379 C CA . ARG A 1 179 ? -3.889 -1.725 -0.494 1.00 90.00 179 ARG A CA 1
ATOM 1380 C C . ARG A 1 179 ? -3.801 -3.123 -1.092 1.00 90.00 179 ARG A C 1
ATOM 1382 O O . ARG A 1 179 ? -4.504 -3.423 -2.053 1.00 90.00 179 ARG A O 1
ATOM 1389 N N . TYR A 1 180 ? -2.947 -3.979 -0.529 1.00 87.56 180 TYR A N 1
ATOM 1390 C CA . TYR A 1 180 ? -2.639 -5.295 -1.105 1.00 87.56 180 TYR A CA 1
ATOM 1391 C C . TYR A 1 180 ? -3.336 -6.462 -0.395 1.00 87.56 180 TYR A C 1
ATOM 1393 O O . TYR A 1 180 ? -3.135 -7.609 -0.789 1.00 87.56 180 TYR A O 1
ATOM 1401 N N . ARG A 1 181 ? -4.175 -6.190 0.618 1.00 89.00 181 ARG A N 1
ATOM 1402 C CA . ARG A 1 181 ? -4.961 -7.198 1.360 1.00 89.00 181 ARG A CA 1
ATOM 1403 C C . ARG A 1 181 ? -4.107 -8.326 1.940 1.00 89.00 181 ARG A C 1
ATOM 1405 O O . ARG A 1 181 ? -4.537 -9.476 2.014 1.00 89.00 181 ARG A O 1
ATOM 1412 N N . SER A 1 182 ? -2.885 -8.000 2.354 1.00 90.62 182 SER A N 1
ATOM 1413 C CA . SER A 1 182 ? -1.982 -8.963 2.971 1.00 90.62 182 SER A CA 1
ATOM 1414 C C . SER A 1 182 ? -2.413 -9.291 4.398 1.00 90.62 182 SER A C 1
ATOM 1416 O O . SER A 1 182 ? -2.281 -8.460 5.297 1.00 90.62 182 SER A O 1
ATOM 1418 N N . GLY A 1 183 ? -2.851 -10.529 4.634 1.00 91.00 183 GLY A N 1
ATOM 1419 C CA . GLY A 1 183 ? -3.221 -11.000 5.971 1.00 91.00 183 GLY A CA 1
ATOM 1420 C C . GLY A 1 183 ? -2.088 -10.922 6.994 1.00 91.00 183 GLY A C 1
ATOM 1421 O O . GLY A 1 183 ? -2.297 -10.497 8.130 1.00 91.00 183 GLY A O 1
ATOM 1422 N N . SER A 1 184 ? -0.868 -11.286 6.591 1.00 89.62 184 SER A N 1
ATOM 1423 C CA . SER A 1 184 ? 0.307 -11.250 7.468 1.00 89.62 184 SER A CA 1
ATOM 1424 C C . SER A 1 184 ? 0.700 -9.823 7.843 1.00 89.62 184 SER A C 1
ATOM 1426 O O . SER A 1 184 ? 0.995 -9.571 9.011 1.00 89.62 184 SER A O 1
ATOM 1428 N N . ALA A 1 185 ? 0.638 -8.879 6.899 1.00 90.38 185 ALA A N 1
ATOM 1429 C CA . ALA A 1 185 ? 0.888 -7.469 7.183 1.00 90.38 185 ALA A CA 1
ATOM 1430 C C . ALA A 1 185 ? -0.224 -6.848 8.039 1.00 90.38 185 ALA A C 1
ATOM 1432 O O . ALA A 1 185 ? 0.078 -6.128 8.990 1.00 90.38 185 ALA A O 1
ATOM 1433 N N . CYS A 1 186 ? -1.492 -7.195 7.780 1.00 92.62 186 CYS A N 1
ATOM 1434 C CA . 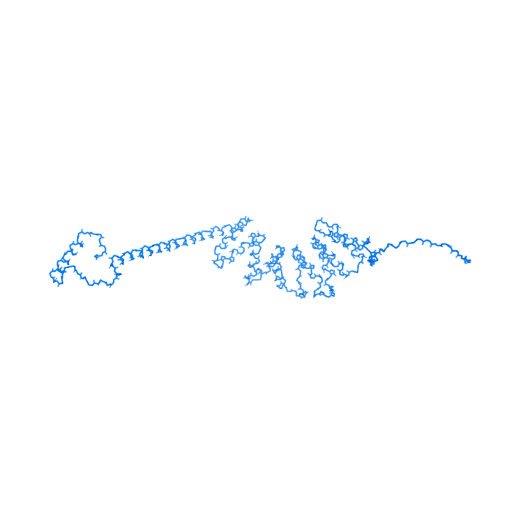CYS A 1 186 ? -2.616 -6.780 8.621 1.00 92.62 186 CYS A CA 1
ATOM 1435 C C . CYS A 1 186 ? -2.416 -7.195 10.078 1.00 92.62 186 CYS A C 1
ATOM 1437 O O . CYS A 1 186 ? -2.677 -6.400 10.976 1.00 92.62 186 CYS A O 1
ATOM 1439 N N . ARG A 1 187 ? -1.910 -8.410 10.331 1.00 91.25 187 ARG A N 1
ATOM 1440 C CA . ARG A 1 187 ? -1.615 -8.856 11.698 1.00 91.25 187 ARG A CA 1
ATOM 1441 C C . ARG A 1 187 ? -0.511 -8.033 12.352 1.00 91.25 187 ARG A C 1
ATOM 1443 O O . ARG A 1 187 ? -0.680 -7.612 13.489 1.00 91.25 187 ARG A O 1
ATOM 1450 N N . VAL A 1 188 ? 0.605 -7.812 11.654 1.00 87.88 188 VAL A N 1
ATOM 1451 C CA . VAL A 1 188 ? 1.728 -7.017 12.190 1.00 87.88 188 VAL A CA 1
ATOM 1452 C C . VAL A 1 188 ? 1.260 -5.602 12.532 1.00 87.88 188 VAL A C 1
ATOM 1454 O O . VAL A 1 188 ? 1.574 -5.089 13.604 1.00 87.88 188 VAL A O 1
ATOM 1457 N N . TRP A 1 189 ? 0.444 -4.999 11.665 1.00 90.44 189 TRP A N 1
ATOM 1458 C CA . TRP A 1 189 ? -0.135 -3.687 11.927 1.00 90.44 189 TRP A CA 1
ATOM 1459 C C . TRP A 1 189 ? -1.1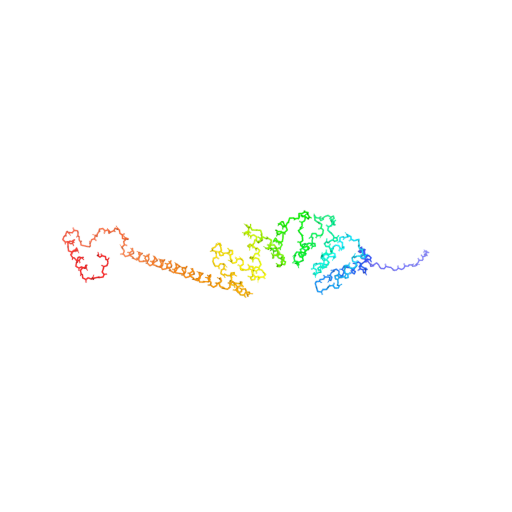16 -3.696 13.106 1.00 90.44 189 TRP A C 1
ATOM 1461 O O . TRP A 1 189 ? -1.094 -2.804 13.950 1.00 90.44 189 TRP A O 1
ATOM 1471 N N . ALA A 1 190 ? -1.934 -4.738 13.230 1.00 91.31 190 ALA A N 1
ATOM 1472 C CA . ALA A 1 190 ? -2.852 -4.878 14.352 1.00 91.31 190 ALA A CA 1
ATOM 1473 C C . ALA A 1 190 ? -2.123 -5.003 15.703 1.00 91.31 190 ALA A C 1
ATOM 1475 O O . ALA A 1 190 ? -2.523 -4.362 16.673 1.00 91.31 190 ALA A O 1
ATOM 1476 N N . GLN A 1 191 ? -1.015 -5.750 15.746 1.00 87.44 191 GLN A N 1
ATOM 1477 C CA . GLN A 1 191 ? -0.165 -5.878 16.935 1.00 87.44 191 GLN A CA 1
ATOM 1478 C C . GLN A 1 191 ? 0.457 -4.536 17.343 1.00 87.44 191 GLN A C 1
ATOM 1480 O O . GLN A 1 191 ? 0.522 -4.217 18.529 1.00 87.44 191 GLN A O 1
ATOM 1485 N N . ALA A 1 192 ? 0.865 -3.727 16.364 1.00 84.38 192 ALA A N 1
ATOM 1486 C CA . ALA A 1 192 ? 1.361 -2.375 16.599 1.00 84.38 192 ALA A CA 1
ATOM 1487 C C . ALA A 1 192 ? 0.304 -1.464 17.236 1.00 84.38 192 ALA A C 1
ATOM 1489 O O . ALA A 1 192 ? 0.574 -0.753 18.202 1.00 84.38 192 ALA A O 1
ATOM 1490 N N . LEU A 1 193 ? -0.918 -1.506 16.704 1.00 88.19 193 LEU A N 1
ATOM 1491 C CA . LEU A 1 193 ? -2.045 -0.737 17.224 1.00 88.19 193 LEU A CA 1
ATOM 1492 C C . LEU A 1 193 ? -2.422 -1.182 18.641 1.00 88.19 193 LEU A C 1
ATOM 1494 O O . LEU A 1 193 ? -2.700 -0.337 19.489 1.00 88.19 193 LEU A O 1
ATOM 1498 N N . GLU A 1 194 ? -2.377 -2.487 18.923 1.00 86.06 194 GLU A N 1
ATOM 1499 C CA . GLU A 1 194 ? -2.617 -3.016 20.269 1.00 86.06 194 GLU A CA 1
ATOM 1500 C C . GLU A 1 194 ? -1.546 -2.538 21.262 1.00 86.06 194 GLU A C 1
ATOM 1502 O O . GLU A 1 194 ? -1.898 -2.127 22.369 1.00 86.06 194 GLU A O 1
ATOM 1507 N N . ALA A 1 195 ? -0.270 -2.503 20.859 1.00 84.69 195 ALA A N 1
ATOM 1508 C CA . ALA A 1 195 ? 0.820 -1.952 21.671 1.00 84.69 195 ALA A CA 1
ATOM 1509 C C . ALA A 1 195 ? 0.655 -0.444 21.949 1.00 84.69 195 ALA A C 1
ATOM 1511 O O . ALA A 1 195 ? 1.032 0.035 23.018 1.00 84.69 195 ALA A O 1
ATOM 1512 N N . ASN A 1 196 ? 0.029 0.284 21.021 1.00 83.50 196 ASN A N 1
ATOM 1513 C CA . ASN A 1 196 ? -0.311 1.702 21.157 1.00 83.50 196 ASN A CA 1
ATOM 1514 C C . ASN A 1 196 ? -1.681 1.949 21.821 1.00 83.50 196 ASN A C 1
ATOM 1516 O O . ASN A 1 196 ? -2.174 3.075 21.791 1.00 83.50 196 ASN A O 1
ATOM 1520 N N . TRP A 1 197 ? -2.293 0.925 22.430 1.00 84.81 197 TRP A N 1
ATOM 1521 C CA . TRP A 1 197 ? -3.592 0.997 23.118 1.00 84.81 197 TRP A CA 1
ATOM 1522 C C . TRP A 1 197 ? -4.799 1.340 22.227 1.00 84.81 197 TRP A C 1
ATOM 1524 O O . TRP A 1 197 ? -5.886 1.619 22.735 1.00 84.81 197 TRP A O 1
ATOM 1534 N N . ASP A 1 198 ? -4.673 1.249 20.900 1.00 90.38 198 ASP A N 1
ATOM 1535 C CA . ASP A 1 198 ? -5.798 1.406 19.973 1.00 90.38 198 ASP A CA 1
ATOM 1536 C C . ASP A 1 198 ? -6.483 0.057 19.719 1.00 90.38 198 ASP A C 1
ATOM 1538 O O . ASP A 1 198 ? -6.403 -0.553 18.648 1.00 90.38 198 ASP A O 1
ATOM 1542 N N . HIS A 1 199 ? -7.179 -0.432 20.745 1.00 91.94 199 HIS A N 1
ATOM 1543 C CA . HIS A 1 199 ? -7.859 -1.728 20.707 1.00 91.94 199 HIS A CA 1
ATOM 1544 C C . HIS A 1 199 ? -8.939 -1.808 19.621 1.00 91.94 199 HIS A C 1
ATOM 1546 O O . HIS A 1 199 ? -9.216 -2.888 19.092 1.00 91.94 199 HIS A O 1
ATOM 1552 N N . ARG A 1 200 ? -9.551 -0.669 19.277 1.00 93.06 200 ARG A N 1
ATOM 1553 C CA . ARG A 1 200 ? -10.629 -0.595 18.291 1.00 93.06 200 ARG A CA 1
ATOM 1554 C C . ARG A 1 200 ? -10.101 -0.798 16.879 1.00 93.06 200 ARG A C 1
ATOM 1556 O O . ARG A 1 200 ? -10.642 -1.643 16.163 1.00 93.06 200 ARG A O 1
ATOM 1563 N N . ARG A 1 201 ? -9.039 -0.085 16.486 1.00 93.19 201 ARG A N 1
ATOM 1564 C CA . ARG A 1 201 ? -8.398 -0.312 15.182 1.00 93.19 201 ARG A CA 1
ATOM 1565 C C . ARG A 1 201 ? -7.687 -1.661 15.154 1.00 93.19 201 ARG A C 1
ATOM 1567 O O . ARG A 1 201 ? -7.840 -2.387 14.175 1.00 93.19 201 ARG A O 1
ATOM 1574 N N . ALA A 1 202 ? -7.009 -2.057 16.235 1.00 93.44 202 ALA A N 1
ATOM 1575 C CA . ALA A 1 202 ? -6.365 -3.370 16.325 1.00 93.44 202 ALA A CA 1
ATOM 1576 C C . ALA A 1 202 ? -7.356 -4.515 16.053 1.00 93.44 202 ALA A C 1
ATOM 1578 O O . ALA A 1 202 ? -7.070 -5.403 15.251 1.00 93.44 202 ALA A O 1
ATOM 1579 N N . TYR A 1 203 ? -8.562 -4.461 16.635 1.00 95.75 203 TYR A N 1
ATOM 1580 C CA . TYR A 1 203 ? -9.625 -5.430 16.350 1.00 95.75 203 TYR A CA 1
ATOM 1581 C C . TYR A 1 203 ? -9.975 -5.488 14.856 1.00 95.75 203 TYR A C 1
ATOM 1583 O O . TYR A 1 203 ? -10.065 -6.577 14.289 1.00 95.75 203 TYR A O 1
ATOM 1591 N N . GLN A 1 204 ? -10.156 -4.334 14.206 1.00 94.69 204 GLN A N 1
ATOM 1592 C CA . GLN A 1 204 ? -10.511 -4.271 12.785 1.00 94.69 204 GLN A CA 1
ATOM 1593 C C . GLN A 1 204 ? -9.447 -4.941 11.908 1.00 94.69 204 GLN A C 1
ATOM 1595 O O . GLN A 1 204 ? -9.788 -5.720 11.017 1.00 94.69 204 GLN A O 1
ATOM 1600 N N . PHE A 1 205 ? -8.167 -4.689 12.181 1.00 95.00 205 PHE A N 1
ATOM 1601 C CA . PHE A 1 205 ? -7.064 -5.258 11.409 1.00 95.00 205 PHE A CA 1
ATOM 1602 C C . PHE A 1 205 ? -6.823 -6.743 11.698 1.00 95.00 205 PHE A C 1
ATOM 1604 O O . PHE A 1 205 ? -6.624 -7.513 10.757 1.00 95.00 205 PHE A O 1
ATOM 1611 N N . HIS A 1 206 ? -6.936 -7.185 12.955 1.00 95.25 206 HIS A N 1
ATOM 1612 C CA . HIS A 1 206 ? -6.906 -8.615 13.283 1.00 95.25 206 HIS A CA 1
ATOM 1613 C C . HIS A 1 206 ? -8.071 -9.372 12.639 1.00 95.25 206 HIS A C 1
ATOM 1615 O O . HIS A 1 206 ? -7.885 -10.491 12.158 1.00 95.25 206 HIS A O 1
ATOM 1621 N N . LYS A 1 207 ? -9.258 -8.757 12.572 1.00 95.25 207 LYS A N 1
ATOM 1622 C CA . LYS A 1 207 ? -10.406 -9.324 11.862 1.00 95.25 207 LYS A CA 1
ATOM 1623 C C . LYS A 1 207 ? -10.131 -9.446 10.363 1.00 95.25 207 LYS A C 1
ATOM 1625 O O . LYS A 1 207 ? -10.278 -10.539 9.834 1.00 95.25 207 LYS A O 1
ATOM 1630 N N . LYS A 1 208 ? -9.641 -8.386 9.702 1.00 94.94 208 LYS A N 1
ATOM 1631 C CA . LYS A 1 208 ? -9.228 -8.443 8.283 1.00 94.94 208 LYS A CA 1
ATOM 1632 C C . LYS A 1 208 ? -8.204 -9.557 8.032 1.00 94.94 208 LYS A C 1
ATOM 1634 O O . LYS A 1 208 ? -8.329 -10.307 7.069 1.00 94.94 208 LYS A O 1
ATOM 1639 N N . ALA A 1 209 ? -7.212 -9.691 8.914 1.00 94.38 209 ALA A N 1
ATOM 1640 C CA . ALA A 1 209 ? -6.215 -10.752 8.828 1.00 94.38 209 ALA A CA 1
ATOM 1641 C C . ALA A 1 209 ? -6.846 -12.153 8.965 1.00 94.38 209 ALA A C 1
ATOM 1643 O O . ALA A 1 209 ? -6.552 -13.035 8.160 1.00 94.38 209 ALA A O 1
ATOM 1644 N N . CYS A 1 210 ? -7.756 -12.351 9.922 1.00 95.00 210 CYS A N 1
ATOM 1645 C CA . CYS A 1 210 ? -8.503 -13.602 10.076 1.00 95.00 210 CYS A CA 1
ATOM 1646 C C . CYS A 1 210 ? -9.355 -13.917 8.833 1.00 95.00 210 CYS A C 1
ATOM 1648 O O . CYS A 1 210 ? -9.270 -15.021 8.295 1.00 95.00 210 CYS A O 1
ATOM 1650 N N . ASP A 1 211 ? -10.093 -12.928 8.322 1.00 93.75 211 ASP A N 1
ATOM 1651 C CA . ASP A 1 211 ? -10.954 -13.057 7.140 1.00 93.75 211 ASP A CA 1
ATOM 1652 C C . ASP A 1 211 ? -10.142 -13.384 5.869 1.00 93.75 211 ASP A C 1
ATOM 1654 O O . ASP A 1 211 ? -10.633 -14.061 4.969 1.00 93.75 211 ASP A O 1
ATOM 1658 N N . SER A 1 212 ? -8.871 -12.964 5.807 1.00 91.06 212 SER A N 1
ATOM 1659 C CA . SER A 1 212 ? -7.938 -13.321 4.725 1.00 91.06 212 SER A CA 1
ATOM 1660 C C . SER A 1 212 ? -7.362 -14.747 4.817 1.00 91.06 212 SER A C 1
ATOM 1662 O O . SER A 1 212 ? -6.582 -15.149 3.957 1.00 91.06 212 SER A O 1
ATOM 1664 N N . GLY A 1 213 ? -7.729 -15.516 5.849 1.00 91.81 213 GLY A N 1
ATOM 1665 C CA . GLY A 1 213 ? -7.289 -16.898 6.065 1.00 91.81 213 GLY A CA 1
ATOM 1666 C C . GLY A 1 213 ? -6.133 -17.062 7.057 1.00 91.81 213 GLY A C 1
ATOM 1667 O O . GLY A 1 213 ? -5.686 -18.187 7.287 1.00 91.81 213 GLY A O 1
ATOM 1668 N N . LEU A 1 214 ? -5.649 -15.983 7.686 1.00 93.00 214 LEU A N 1
ATOM 1669 C CA . LEU A 1 214 ? -4.583 -16.068 8.685 1.00 93.00 214 LEU A CA 1
ATOM 1670 C C . LEU A 1 214 ? -5.152 -16.463 10.055 1.00 93.00 214 LEU A C 1
ATOM 1672 O O . LEU A 1 214 ? -5.471 -15.608 10.886 1.00 93.00 214 LEU A O 1
ATOM 1676 N N . GLN A 1 215 ? -5.234 -17.772 10.300 1.00 91.94 215 GLN A N 1
ATOM 1677 C CA . GLN A 1 215 ? -5.845 -18.346 11.507 1.00 91.94 215 GLN A CA 1
ATOM 1678 C C . GLN A 1 215 ? -5.246 -17.825 12.818 1.00 91.94 215 GLN A C 1
ATOM 1680 O O . GLN A 1 215 ? -5.976 -17.638 13.788 1.00 91.94 215 GLN A O 1
ATOM 1685 N N . GLU A 1 216 ? -3.946 -17.521 12.837 1.00 91.44 216 GLU A N 1
ATOM 1686 C CA . GLU A 1 216 ? -3.263 -16.963 14.011 1.00 91.44 216 GLU A CA 1
ATOM 1687 C C . GLU A 1 216 ? -3.868 -15.630 14.481 1.00 91.44 216 GLU A C 1
ATOM 1689 O O . GLU A 1 216 ? -3.774 -15.308 15.659 1.00 91.44 216 GLU A O 1
ATOM 1694 N N . SER A 1 217 ? -4.511 -14.860 13.593 1.00 93.56 217 SER A N 1
ATOM 1695 C CA . SER A 1 217 ? -5.130 -13.572 13.952 1.00 93.56 217 SER A CA 1
ATOM 1696 C C . SER A 1 217 ? -6.553 -13.701 14.489 1.00 93.56 217 SER A C 1
ATOM 1698 O O . SER A 1 217 ? -7.059 -12.776 15.122 1.00 93.56 217 SER A O 1
ATOM 1700 N N . CYS A 1 218 ? -7.220 -14.829 14.245 1.00 95.62 218 CYS A N 1
ATOM 1701 C CA . CYS A 1 218 ? -8.589 -15.066 14.691 1.00 95.62 218 CYS A CA 1
ATOM 1702 C C . CYS A 1 218 ? -8.763 -15.050 16.225 1.00 95.62 218 CYS A C 1
ATOM 1704 O O . CYS A 1 218 ? -9.698 -14.391 16.696 1.00 95.62 218 CYS A O 1
ATOM 1706 N N . PRO A 1 219 ? -7.906 -15.704 17.041 1.00 95.06 219 PRO A N 1
ATOM 1707 C CA . PRO A 1 219 ? -8.033 -15.626 18.497 1.00 95.06 219 PRO A CA 1
ATOM 1708 C C . PRO A 1 219 ? -7.779 -14.209 19.034 1.00 95.06 219 PRO A C 1
ATOM 1710 O O . PRO A 1 219 ? -8.478 -13.777 19.953 1.00 95.06 219 PRO A O 1
ATOM 1713 N N . ASP A 1 220 ? -6.844 -13.461 18.438 1.00 94.31 220 ASP A N 1
ATOM 1714 C CA . ASP A 1 220 ? -6.581 -12.061 18.797 1.00 94.31 220 ASP A CA 1
ATOM 1715 C C . ASP A 1 220 ? -7.791 -11.167 18.486 1.00 94.31 220 ASP A C 1
ATOM 1717 O O . ASP A 1 220 ? -8.230 -10.392 19.341 1.00 94.31 220 ASP A O 1
ATOM 1721 N N . ALA A 1 221 ? -8.412 -11.340 17.312 1.00 95.06 221 ALA A N 1
ATOM 1722 C CA . ALA A 1 221 ? -9.643 -10.640 16.947 1.00 95.06 221 ALA A CA 1
ATOM 1723 C C . ALA A 1 221 ? -10.778 -10.925 17.947 1.00 95.06 221 ALA A C 1
ATOM 1725 O O . ALA A 1 221 ? -11.464 -10.003 18.387 1.00 95.06 221 ALA A O 1
ATOM 1726 N N . ALA A 1 222 ? -10.958 -12.187 18.353 1.00 95.00 222 ALA A N 1
ATOM 1727 C CA . ALA A 1 222 ? -11.985 -12.576 19.319 1.00 95.00 222 ALA A CA 1
ATOM 1728 C C . ALA A 1 222 ? -11.733 -11.987 20.719 1.00 95.00 222 ALA A C 1
ATOM 1730 O O . ALA A 1 222 ? -12.674 -11.547 21.387 1.00 95.00 222 ALA A O 1
ATOM 1731 N N . ARG A 1 223 ? -10.468 -11.946 21.166 1.00 95.06 223 ARG A N 1
ATOM 1732 C CA . ARG A 1 223 ? -10.071 -11.298 22.427 1.00 95.06 223 ARG A CA 1
ATOM 1733 C C . ARG A 1 223 ? -10.392 -9.805 22.394 1.00 95.06 223 ARG A C 1
ATOM 1735 O O . ARG A 1 223 ? -11.033 -9.299 23.316 1.00 95.06 223 ARG A O 1
ATOM 1742 N N . LEU A 1 224 ? -9.963 -9.113 21.340 1.00 94.94 224 LEU A N 1
ATOM 1743 C CA . LEU A 1 224 ? -10.143 -7.668 21.201 1.00 94.94 224 LEU A CA 1
ATOM 1744 C C . LEU A 1 224 ? -11.613 -7.286 21.022 1.00 94.94 224 LEU A C 1
ATOM 1746 O O . LEU A 1 224 ? -12.047 -6.290 21.594 1.00 94.94 224 LEU A O 1
ATOM 1750 N N . TRP A 1 225 ? -12.408 -8.107 20.330 1.00 94.94 225 TRP A N 1
ATOM 1751 C CA . TRP A 1 225 ? -13.847 -7.884 20.195 1.00 94.94 225 TRP A CA 1
ATOM 1752 C C . TRP A 1 225 ? -14.541 -7.757 21.554 1.00 94.94 225 TRP A C 1
ATOM 1754 O O . TRP A 1 225 ? -15.279 -6.801 21.765 1.00 94.94 225 TRP A O 1
ATOM 1764 N N . LYS A 1 226 ? -14.255 -8.658 22.506 1.00 94.06 226 LYS A N 1
ATOM 1765 C CA . LYS A 1 226 ? -14.849 -8.604 23.857 1.00 94.06 226 LYS A CA 1
ATOM 1766 C C . LYS A 1 226 ? -14.530 -7.294 24.577 1.00 94.06 226 LYS A C 1
ATOM 1768 O O . LYS A 1 226 ? -15.378 -6.754 25.283 1.00 94.06 226 LYS A O 1
ATOM 1773 N N . ARG A 1 227 ? -13.308 -6.785 24.398 1.00 92.12 227 ARG A N 1
ATOM 1774 C CA . ARG A 1 227 ? -12.876 -5.505 24.967 1.00 92.12 227 ARG A CA 1
ATOM 1775 C C . ARG A 1 227 ? -13.615 -4.336 24.317 1.00 92.12 227 ARG A C 1
ATOM 1777 O O . ARG A 1 227 ? -14.192 -3.525 25.032 1.00 92.12 227 ARG A O 1
ATOM 1784 N N . VAL A 1 228 ? -13.650 -4.285 22.987 1.00 92.94 228 VAL A N 1
ATOM 1785 C CA . VAL A 1 228 ? -14.346 -3.230 22.234 1.00 92.94 228 VAL A CA 1
ATOM 1786 C C . VAL A 1 228 ? -15.846 -3.222 22.544 1.00 92.94 228 VAL A C 1
ATOM 1788 O O . VAL A 1 228 ? -16.431 -2.165 22.753 1.00 92.94 228 VAL A O 1
ATOM 1791 N N . ASP A 1 229 ? -16.469 -4.394 22.627 1.00 93.38 229 ASP A N 1
ATOM 1792 C CA . ASP A 1 229 ? -17.876 -4.563 22.996 1.00 93.38 229 ASP A CA 1
ATOM 1793 C C . ASP A 1 229 ? -18.162 -4.064 24.424 1.00 93.38 229 ASP A C 1
ATOM 1795 O O . ASP A 1 229 ? -19.129 -3.337 24.662 1.00 93.38 229 ASP A O 1
ATOM 1799 N N . TYR A 1 230 ? -17.278 -4.372 25.379 1.00 91.19 230 TYR A N 1
ATOM 1800 C CA . TYR A 1 230 ? -17.359 -3.812 26.726 1.00 91.19 230 TYR A CA 1
ATOM 1801 C C . TYR A 1 230 ? -17.237 -2.280 26.731 1.00 91.19 230 TYR A C 1
ATOM 1803 O O . TYR A 1 230 ? -18.062 -1.608 27.349 1.00 91.19 230 TYR A O 1
ATOM 1811 N N . GLU A 1 231 ? -16.256 -1.720 26.021 1.00 91.00 231 GLU A N 1
ATOM 1812 C CA . GLU A 1 231 ? -16.069 -0.268 25.911 1.00 91.00 231 GLU A CA 1
ATOM 1813 C C . GLU A 1 231 ? -17.280 0.427 25.275 1.00 91.00 231 GLU A C 1
ATOM 1815 O O . GLU A 1 231 ? -17.695 1.484 25.749 1.00 91.00 231 GLU A O 1
ATOM 1820 N N . ASN A 1 232 ? -17.882 -0.173 24.244 1.00 91.75 232 ASN A N 1
ATOM 1821 C CA . ASN A 1 232 ? -19.095 0.342 23.609 1.00 91.75 232 ASN A CA 1
ATOM 1822 C C . ASN A 1 232 ? -20.265 0.396 24.599 1.00 91.75 232 ASN A C 1
ATOM 1824 O O . ASN A 1 232 ? -20.935 1.422 24.695 1.00 91.75 232 ASN A O 1
ATOM 1828 N N . ARG A 1 233 ? -20.485 -0.670 25.384 1.00 92.81 233 ARG A N 1
ATOM 1829 C CA . ARG A 1 233 ? -21.526 -0.678 26.426 1.00 92.81 233 ARG A CA 1
ATOM 1830 C C . ARG A 1 233 ? -21.301 0.403 27.481 1.00 92.81 233 ARG A C 1
ATOM 1832 O O . ARG A 1 233 ? -22.253 1.047 27.909 1.00 92.81 233 ARG A O 1
ATOM 1839 N N . GLN A 1 234 ? -20.052 0.616 27.895 1.00 92.62 234 GLN A N 1
ATOM 1840 C CA . GLN A 1 234 ? -19.711 1.672 28.854 1.00 92.62 234 GLN A CA 1
ATOM 1841 C C . GLN A 1 234 ? -19.989 3.070 28.284 1.00 92.62 234 GLN A C 1
ATOM 1843 O O . GLN A 1 234 ? -20.555 3.914 28.976 1.00 92.62 234 GLN A O 1
ATOM 1848 N N . GLN A 1 235 ? -19.637 3.308 27.017 1.00 91.62 235 GLN A N 1
ATOM 1849 C CA . GLN A 1 235 ? -19.921 4.573 26.335 1.00 91.62 235 GLN A CA 1
ATOM 1850 C C . GLN A 1 235 ? -21.429 4.826 26.219 1.00 91.62 235 GLN A C 1
ATOM 1852 O O . GLN A 1 235 ? -21.887 5.904 26.592 1.00 91.62 235 GLN A O 1
ATOM 1857 N N . GLN A 1 236 ? -22.203 3.816 25.812 1.00 93.62 236 GLN A N 1
ATOM 1858 C CA . GLN A 1 236 ? -23.664 3.901 25.724 1.00 93.62 236 GLN A CA 1
ATOM 1859 C C . GLN A 1 236 ? -24.306 4.211 27.082 1.00 93.62 236 GLN A C 1
ATOM 1861 O O . GLN A 1 236 ? -25.114 5.130 27.180 1.00 93.62 236 GLN A O 1
ATOM 1866 N N . ALA A 1 237 ? -23.896 3.524 28.152 1.00 93.19 237 ALA A N 1
ATOM 1867 C CA . ALA A 1 237 ? -24.408 3.789 29.497 1.00 93.19 237 ALA A CA 1
ATOM 1868 C C . ALA A 1 237 ? -24.067 5.211 29.985 1.00 93.19 237 ALA A C 1
ATOM 1870 O O . ALA A 1 237 ? -24.882 5.868 30.636 1.00 93.19 237 ALA A O 1
ATOM 1871 N N . ALA A 1 238 ? -22.873 5.717 29.661 1.00 93.06 238 ALA A N 1
ATOM 1872 C CA . ALA A 1 238 ? -22.473 7.080 30.000 1.00 93.06 238 ALA A CA 1
ATOM 1873 C C . ALA A 1 238 ? -23.266 8.137 29.210 1.00 93.06 238 ALA A C 1
ATOM 1875 O O . ALA A 1 238 ? -23.631 9.178 29.758 1.00 93.06 238 ALA A O 1
ATOM 1876 N N . GLU A 1 239 ? -23.541 7.889 27.930 1.00 94.38 239 GLU A N 1
ATOM 1877 C CA . GLU A 1 239 ? -24.394 8.737 27.090 1.00 94.38 239 GLU A CA 1
ATOM 1878 C C . GLU A 1 239 ? -25.834 8.763 27.588 1.00 94.38 239 GLU A C 1
ATOM 1880 O O . GLU A 1 239 ? -26.400 9.842 27.760 1.00 94.38 239 GLU A O 1
ATOM 1885 N N . GLU A 1 240 ? -26.389 7.603 27.921 1.00 93.81 240 GLU A N 1
ATOM 1886 C CA . GLU A 1 240 ? -27.726 7.495 28.490 1.00 93.81 240 GLU A CA 1
ATOM 1887 C C . GLU A 1 240 ? -27.815 8.229 29.836 1.00 93.81 240 GLU A C 1
ATOM 1889 O O . GLU A 1 240 ? -28.722 9.031 30.053 1.00 93.81 240 GLU A O 1
ATOM 1894 N N . ALA A 1 241 ? -26.822 8.068 30.716 1.00 93.06 241 ALA A N 1
ATOM 1895 C CA . ALA A 1 241 ? -26.765 8.804 31.976 1.00 93.06 241 ALA A CA 1
ATOM 1896 C C . ALA A 1 241 ? -26.667 10.329 31.771 1.00 93.06 241 ALA A C 1
ATOM 1898 O O . ALA A 1 241 ? -27.270 11.087 32.536 1.00 93.06 241 ALA A O 1
ATOM 1899 N N . ARG A 1 242 ? -25.932 10.798 30.750 1.00 94.12 242 ARG A N 1
ATOM 1900 C CA . ARG A 1 242 ? -25.882 12.225 30.382 1.00 94.12 242 ARG A CA 1
ATOM 1901 C C . ARG A 1 242 ? -27.248 12.721 29.923 1.00 94.12 242 ARG A C 1
ATOM 1903 O O . ARG A 1 242 ? -27.736 13.710 30.466 1.00 94.12 242 ARG A O 1
ATOM 1910 N N . TRP A 1 243 ? -27.895 11.992 29.018 1.00 93.25 243 TRP A N 1
ATOM 1911 C CA . TRP A 1 243 ? -29.238 12.309 28.537 1.00 93.25 243 TRP A CA 1
ATOM 1912 C C . TRP A 1 243 ? -30.256 12.395 29.681 1.00 93.25 243 TRP A C 1
ATOM 1914 O O . TRP A 1 243 ? -31.000 13.370 29.784 1.00 93.25 243 TRP A O 1
ATOM 1924 N N . GLN A 1 244 ? -30.245 11.423 30.598 1.00 92.56 244 GLN A N 1
ATOM 1925 C CA . GLN A 1 244 ? -31.140 11.415 31.758 1.00 92.56 244 GLN A CA 1
ATOM 1926 C C . GLN A 1 244 ? -30.896 12.612 32.689 1.00 92.56 244 GLN A C 1
ATOM 1928 O O . GLN A 1 244 ? -31.847 13.234 33.164 1.00 92.56 244 GLN A O 1
ATOM 1933 N N . ARG A 1 245 ? -29.632 12.992 32.926 1.00 91.56 245 ARG A N 1
ATOM 1934 C CA . ARG A 1 245 ? -29.298 14.188 33.723 1.00 91.56 245 ARG A CA 1
ATOM 1935 C C . ARG A 1 245 ? -29.781 15.472 33.059 1.00 91.56 245 ARG A C 1
ATOM 1937 O O . ARG A 1 245 ? -30.315 16.339 33.745 1.00 91.56 245 ARG A O 1
ATOM 1944 N N . GLU A 1 246 ? -29.622 15.597 31.746 1.00 92.12 246 GLU A N 1
ATOM 1945 C CA . GLU A 1 246 ? -30.123 16.749 30.992 1.00 92.12 246 GLU A CA 1
ATOM 1946 C C . GLU A 1 246 ? -31.652 16.819 31.009 1.00 92.12 246 GLU A C 1
ATOM 1948 O O . GLU A 1 246 ? -32.216 17.893 31.226 1.00 92.12 246 GLU A O 1
ATOM 1953 N N . ALA A 1 247 ? -32.334 15.683 30.847 1.00 90.75 247 ALA A N 1
ATOM 1954 C CA . ALA A 1 247 ? -33.787 15.602 30.943 1.00 90.75 247 ALA A CA 1
ATOM 1955 C C . ALA A 1 247 ? -34.279 16.010 32.342 1.00 90.75 247 ALA A C 1
ATOM 1957 O O . ALA A 1 247 ? -35.171 16.852 32.459 1.00 90.75 247 ALA A O 1
ATOM 1958 N N . ALA A 1 248 ? -33.643 15.499 33.402 1.00 88.31 248 ALA A N 1
ATOM 1959 C CA . ALA A 1 248 ? -33.939 15.883 34.780 1.00 88.31 248 ALA A CA 1
ATOM 1960 C C . ALA A 1 248 ? -33.665 17.377 35.038 1.00 88.31 248 ALA A C 1
ATOM 1962 O O . ALA A 1 248 ? -34.457 18.047 35.700 1.00 88.31 248 ALA A O 1
ATOM 1963 N N . ALA A 1 249 ? -32.588 17.937 34.477 1.00 85.19 249 ALA A N 1
ATOM 1964 C CA . ALA A 1 249 ? -32.278 19.360 34.588 1.00 85.19 249 ALA A CA 1
ATOM 1965 C C . ALA A 1 249 ? -33.320 20.245 33.881 1.00 85.19 249 ALA A C 1
ATOM 1967 O O . ALA A 1 249 ? -33.707 21.278 34.433 1.00 85.19 249 ALA A O 1
ATOM 1968 N N . ARG A 1 250 ? -33.814 19.831 32.704 1.00 85.19 250 ARG A N 1
ATOM 1969 C CA . ARG A 1 250 ? -34.909 20.509 31.985 1.00 85.19 250 ARG A CA 1
ATOM 1970 C C . ARG A 1 250 ? -36.220 20.438 32.760 1.00 85.19 250 ARG A C 1
ATOM 1972 O O . ARG A 1 250 ? -36.897 21.447 32.919 1.00 85.19 250 ARG A O 1
ATOM 1979 N N . GLN A 1 251 ? -36.568 19.274 33.303 1.00 80.88 251 GLN A N 1
ATOM 1980 C CA . GLN A 1 251 ? -37.749 19.149 34.158 1.00 80.88 251 GLN A CA 1
ATOM 1981 C C . GLN A 1 2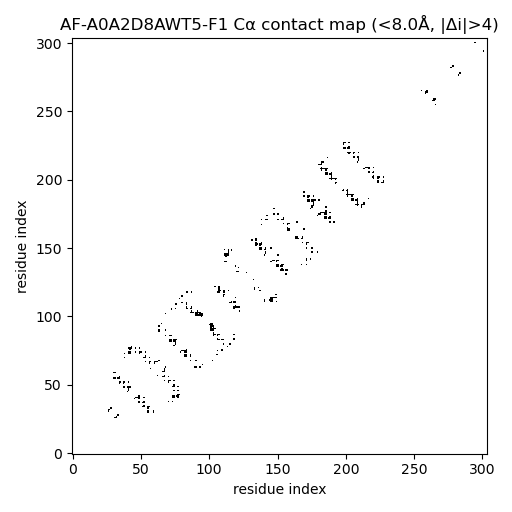51 ? -37.624 20.048 35.396 1.00 80.88 251 GLN A C 1
ATOM 1983 O O . GLN A 1 251 ? -38.533 20.819 35.696 1.00 80.88 251 GLN A O 1
ATOM 1988 N N . ALA A 1 252 ? -36.463 20.059 36.054 1.00 75.81 252 ALA A N 1
ATOM 1989 C CA . ALA A 1 252 ? -36.211 20.940 37.188 1.00 75.81 252 ALA A CA 1
ATOM 1990 C C . ALA A 1 252 ? -36.278 22.434 36.815 1.00 75.81 252 ALA A C 1
ATOM 1992 O O . ALA A 1 252 ? -36.780 23.232 37.605 1.00 75.81 252 ALA A O 1
ATOM 1993 N N . SER A 1 253 ? -35.799 22.849 35.637 1.00 77.25 253 SER A N 1
ATOM 1994 C CA . SER A 1 253 ? -35.910 24.246 35.192 1.00 77.25 253 SER A CA 1
ATOM 1995 C C . SER A 1 253 ? -37.354 24.638 34.870 1.00 77.25 253 SER A C 1
ATOM 1997 O O . SER A 1 253 ? -37.786 25.712 35.290 1.00 77.25 253 SER A O 1
ATOM 1999 N N . THR A 1 254 ? -38.128 23.756 34.226 1.00 80.44 254 THR A N 1
ATOM 2000 C CA . THR A 1 254 ? -39.565 23.981 33.988 1.00 80.44 254 THR A CA 1
ATOM 2001 C C . THR A 1 254 ? -40.339 24.095 35.298 1.00 80.44 254 THR A C 1
ATOM 2003 O O . THR A 1 254 ? -41.053 25.077 35.491 1.00 80.44 254 THR A O 1
ATOM 2006 N N . TRP A 1 255 ? -40.114 23.188 36.252 1.00 75.56 255 TRP A N 1
ATOM 2007 C CA . TRP A 1 255 ? -40.716 23.276 37.580 1.00 75.56 255 TRP A CA 1
ATOM 2008 C C . TRP A 1 255 ? -40.345 24.583 38.290 1.00 75.56 255 TRP A C 1
ATOM 2010 O O . TRP A 1 255 ? -41.227 25.270 38.800 1.00 75.56 255 TRP A O 1
ATOM 2020 N N . ARG A 1 256 ? -39.064 24.991 38.264 1.00 69.50 256 ARG A N 1
ATOM 2021 C CA . ARG A 1 256 ? -38.643 26.276 38.851 1.00 69.50 256 ARG A CA 1
ATOM 2022 C C . ARG A 1 256 ? -39.376 27.451 38.209 1.00 69.50 256 ARG A C 1
ATOM 2024 O O . ARG A 1 256 ? -39.848 28.315 38.936 1.00 69.50 256 ARG A O 1
ATOM 2031 N N . SER A 1 257 ? -39.508 27.488 36.880 1.00 70.44 257 SER A N 1
ATOM 2032 C CA . SER A 1 257 ? -40.246 28.563 36.197 1.00 70.44 257 SER A CA 1
ATOM 2033 C C . SER A 1 257 ? -41.727 28.614 36.593 1.00 70.44 257 SER A C 1
ATOM 2035 O O . SER A 1 257 ? -42.246 29.698 36.850 1.00 70.44 257 SER A O 1
ATOM 2037 N N . GLN A 1 258 ? -42.381 27.456 36.735 1.00 75.19 258 GLN A N 1
ATOM 2038 C CA . GLN A 1 258 ? -43.762 27.368 37.213 1.00 75.19 258 GLN A CA 1
ATOM 2039 C C . GLN A 1 258 ? -43.880 27.856 38.661 1.00 75.19 258 GLN A C 1
ATOM 2041 O O . GLN A 1 258 ? -44.748 28.675 38.957 1.00 75.19 258 GLN A O 1
ATOM 2046 N N . ALA A 1 259 ? -42.966 27.442 39.543 1.00 63.59 259 ALA A N 1
ATOM 2047 C CA . ALA A 1 259 ? -42.914 27.908 40.926 1.00 63.59 259 ALA A CA 1
ATOM 2048 C C . ALA A 1 259 ? -42.735 29.437 41.010 1.00 63.59 259 ALA A C 1
ATOM 2050 O O . ALA A 1 259 ? -43.504 30.097 41.708 1.00 63.59 259 ALA A O 1
ATOM 2051 N N . TYR A 1 260 ? -41.809 30.013 40.232 1.00 62.28 260 TYR A N 1
ATOM 2052 C CA . TYR A 1 260 ? -41.634 31.468 40.135 1.00 62.28 260 TYR A CA 1
ATOM 2053 C C . TYR A 1 260 ? -42.900 32.176 39.640 1.00 62.28 260 TYR A C 1
ATOM 2055 O O . TYR A 1 260 ? -43.285 33.192 40.215 1.00 62.28 260 TYR A O 1
ATOM 2063 N N . SER A 1 261 ? -43.574 31.637 38.617 1.00 66.75 261 SER A N 1
ATOM 2064 C CA . SER A 1 261 ? -44.830 32.207 38.104 1.00 66.75 261 SER A CA 1
ATOM 2065 C C . SER A 1 261 ? -45.977 32.146 39.120 1.00 66.75 261 SER A C 1
ATOM 2067 O O . SER A 1 261 ? -46.821 33.035 39.147 1.00 66.75 261 SER A O 1
ATOM 2069 N N . ALA A 1 262 ? -45.965 31.144 40.003 1.00 67.75 262 ALA A N 1
ATOM 2070 C CA . ALA A 1 262 ? -46.898 30.998 41.117 1.00 67.75 262 ALA A CA 1
ATOM 2071 C C . ALA A 1 262 ? -46.494 31.818 42.364 1.00 67.75 262 ALA A C 1
ATOM 2073 O O . ALA A 1 262 ? -47.123 31.694 43.411 1.00 67.75 262 ALA A O 1
ATOM 2074 N N . GLY A 1 263 ? -45.454 32.657 42.268 1.00 60.41 263 GLY A N 1
ATOM 2075 C CA . GLY A 1 263 ? -45.008 33.553 43.339 1.00 60.41 263 GLY A CA 1
ATOM 2076 C C . GLY A 1 263 ? -43.968 32.964 44.299 1.00 60.41 263 GLY A C 1
ATOM 2077 O O . GLY A 1 263 ? -43.556 33.648 45.236 1.00 60.41 263 GLY A O 1
ATOM 2078 N N . TYR A 1 264 ? -43.495 31.735 44.073 1.00 51.97 264 TYR A N 1
ATOM 2079 C CA . TYR A 1 264 ? -42.449 31.109 44.885 1.00 51.97 264 TYR A CA 1
ATOM 2080 C C . TYR A 1 264 ? -41.056 31.450 44.337 1.00 51.97 264 TYR A C 1
ATOM 2082 O O . TYR A 1 264 ? -40.645 30.963 43.285 1.00 51.97 264 TYR A O 1
ATOM 2090 N N . THR A 1 265 ? -40.283 32.264 45.057 1.00 52.03 265 THR A N 1
ATOM 2091 C CA . THR A 1 265 ? -38.867 32.514 44.740 1.00 52.03 265 THR A CA 1
ATOM 2092 C C . THR A 1 265 ? -37.965 31.474 45.417 1.00 52.03 265 THR A C 1
ATOM 2094 O O . THR A 1 265 ? -38.100 31.288 46.618 1.00 52.03 265 THR A O 1
ATOM 2097 N N . SER A 1 266 ? -37.081 30.817 44.642 1.00 44.19 266 SER A N 1
ATOM 2098 C CA . SER A 1 266 ? -35.981 29.874 44.997 1.00 44.19 266 SER A CA 1
ATOM 2099 C C . SER A 1 266 ? -35.723 29.537 46.486 1.00 44.19 266 SER A C 1
ATOM 2101 O O . SER A 1 266 ? -35.652 30.444 47.315 1.00 44.19 266 SER A O 1
ATOM 2103 N N . PRO A 1 267 ? -35.408 28.266 46.831 1.00 44.06 267 PRO A N 1
ATOM 2104 C CA . PRO A 1 267 ? -35.145 27.856 48.212 1.00 44.06 267 PRO A CA 1
ATOM 2105 C C . PRO A 1 267 ? -33.963 28.644 48.794 1.00 44.06 267 PRO A C 1
ATOM 2107 O O . PRO A 1 267 ? -32.840 28.543 48.305 1.00 44.06 267 PRO A O 1
ATOM 2110 N N . GLY A 1 268 ? -34.227 29.464 49.814 1.00 43.19 268 GLY A N 1
ATOM 2111 C CA . GLY A 1 268 ? -33.186 30.211 50.529 1.00 43.19 268 GLY A CA 1
ATOM 2112 C C . GLY A 1 268 ? -33.610 31.541 51.153 1.00 43.19 268 GLY A C 1
ATOM 2113 O O . GLY A 1 268 ? -32.964 31.985 52.096 1.00 43.19 268 GLY A O 1
ATOM 2114 N N . ARG A 1 269 ? -34.704 32.169 50.714 1.00 36.06 269 ARG A N 1
ATOM 2115 C CA . ARG A 1 269 ? -35.330 33.270 51.465 1.00 36.06 269 ARG A CA 1
ATOM 2116 C C . ARG A 1 269 ? -36.840 33.162 51.370 1.00 36.06 269 ARG A C 1
ATOM 2118 O O . ARG A 1 269 ? -37.446 33.606 50.401 1.00 36.06 269 ARG A O 1
ATOM 2125 N N . VAL A 1 270 ? -37.429 32.587 52.413 1.00 38.06 270 VAL A N 1
ATOM 2126 C CA . VAL A 1 270 ? -38.813 32.884 52.773 1.00 38.06 270 VAL A CA 1
ATOM 2127 C C . VAL A 1 270 ? -38.855 34.400 52.968 1.00 38.06 270 VAL A C 1
ATOM 2129 O O . VAL A 1 270 ? -38.177 34.927 53.847 1.00 38.06 270 VAL A O 1
ATOM 2132 N N . ARG A 1 271 ? -39.557 35.129 52.094 1.00 42.00 271 ARG A N 1
ATOM 2133 C CA . ARG A 1 271 ? -40.038 36.460 52.472 1.00 42.00 271 ARG A CA 1
ATOM 2134 C C . ARG A 1 271 ? -40.905 36.218 53.697 1.00 42.00 271 ARG A C 1
ATOM 2136 O O . ARG A 1 271 ? -41.816 35.395 53.596 1.00 42.00 271 ARG A O 1
ATOM 2143 N N . ASP A 1 272 ? -40.588 36.869 54.815 1.00 39.72 272 ASP A N 1
ATOM 2144 C CA . ASP A 1 272 ? -41.422 36.810 56.014 1.00 39.72 272 ASP A CA 1
ATOM 2145 C C . ASP A 1 272 ? -42.895 36.914 55.595 1.00 39.72 272 ASP A C 1
ATOM 2147 O O . ASP A 1 272 ? -43.235 37.797 54.793 1.00 39.72 272 ASP A O 1
ATOM 2151 N N . PRO A 1 273 ? -43.753 35.975 56.026 1.00 40.00 273 PRO A N 1
ATOM 2152 C CA . PRO A 1 273 ? -45.110 35.935 55.533 1.00 40.00 273 PRO A CA 1
ATOM 2153 C C . PRO A 1 273 ? -45.828 37.198 55.996 1.00 40.00 273 PRO A C 1
ATOM 2155 O O . PRO A 1 273 ? -46.053 37.398 57.187 1.00 40.00 273 PRO A O 1
ATOM 2158 N N . ILE A 1 274 ? -46.237 38.035 55.045 1.00 45.00 274 ILE A N 1
ATOM 2159 C CA . ILE A 1 274 ? -47.340 38.961 55.277 1.00 45.00 274 ILE A CA 1
ATOM 2160 C C . ILE A 1 274 ? -48.590 38.090 55.152 1.00 45.00 274 ILE A C 1
ATOM 2162 O O . ILE A 1 274 ? -49.099 37.855 54.056 1.00 45.00 274 ILE A O 1
ATOM 2166 N N . THR A 1 275 ? -49.011 37.489 56.262 1.00 44.94 275 THR A N 1
ATOM 2167 C CA . THR A 1 275 ? -50.268 36.744 56.326 1.00 44.94 275 THR A CA 1
ATOM 2168 C C . THR A 1 275 ? -51.439 37.677 55.973 1.00 44.94 275 THR A C 1
ATOM 2170 O O . THR A 1 275 ? -51.388 38.863 56.303 1.00 44.94 275 THR A O 1
ATOM 2173 N N . PRO A 1 276 ? -52.534 37.188 55.351 1.00 45.53 276 PRO A N 1
ATOM 2174 C CA . PRO A 1 276 ? -53.737 38.000 55.110 1.00 45.53 276 PRO A CA 1
ATOM 2175 C C . PRO A 1 276 ? -54.426 38.464 56.405 1.00 45.53 276 PRO A C 1
ATOM 2177 O O . PRO A 1 276 ? -55.311 39.314 56.377 1.00 45.53 276 PRO A O 1
ATOM 2180 N N . PHE A 1 277 ? -54.024 37.892 57.541 1.00 46.19 277 PHE A N 1
ATOM 2181 C CA . PHE A 1 277 ? -54.500 38.199 58.881 1.00 46.19 277 PHE A CA 1
ATOM 2182 C C . PHE A 1 277 ? -53.325 38.789 59.659 1.00 46.19 277 PHE A C 1
ATOM 2184 O O . PHE A 1 277 ? -52.243 38.210 59.647 1.00 46.19 277 PHE A O 1
ATOM 2191 N N . GLY A 1 278 ? -53.515 39.976 60.233 1.00 50.03 278 GLY A N 1
ATOM 2192 C CA . GLY A 1 278 ? -52.448 40.833 60.753 1.00 50.03 278 GLY A CA 1
ATOM 2193 C C . GLY A 1 278 ? -51.516 40.208 61.801 1.00 50.03 278 GLY A C 1
ATOM 2194 O O . GLY A 1 278 ? -51.725 39.118 62.322 1.00 50.03 278 GLY A O 1
ATOM 2195 N N . SER A 1 279 ? -50.458 40.956 62.114 1.00 46.78 279 SER A N 1
ATOM 2196 C CA . SER A 1 279 ? -49.300 40.584 62.935 1.00 46.78 279 SER A CA 1
ATOM 2197 C C . SER A 1 279 ? -49.585 40.492 64.445 1.00 46.78 279 SER A C 1
ATOM 2199 O O . SER A 1 279 ? -48.928 41.172 65.235 1.00 46.78 279 SER A O 1
ATOM 2201 N N . SER A 1 280 ? -50.565 39.695 64.876 1.00 60.38 280 SER A N 1
ATOM 2202 C CA . SER A 1 280 ? -50.766 39.416 66.304 1.00 60.38 280 SER A CA 1
ATOM 2203 C C . SER A 1 280 ? -50.084 38.100 66.707 1.00 60.38 280 SER A C 1
ATOM 2205 O O . SER A 1 280 ? -50.153 37.100 65.991 1.00 60.38 280 SER A O 1
ATOM 2207 N N . GLU A 1 281 ? -49.422 38.070 67.872 1.00 56.09 281 GLU A N 1
ATOM 2208 C CA . GLU A 1 281 ? -48.733 36.869 68.389 1.00 56.09 281 GLU A CA 1
ATOM 2209 C C . GLU A 1 281 ? -49.655 35.644 68.489 1.00 56.09 281 GLU A C 1
ATOM 2211 O O . GLU A 1 281 ? -49.212 34.502 68.345 1.00 56.09 281 GLU A O 1
ATOM 2216 N N . ARG A 1 282 ? -50.957 35.875 68.689 1.00 57.88 282 ARG A N 1
ATOM 2217 C CA . ARG A 1 282 ? -51.968 34.822 68.795 1.00 57.88 282 ARG A CA 1
ATOM 2218 C C . ARG A 1 282 ? -52.201 34.103 67.464 1.00 57.88 282 ARG A C 1
ATOM 2220 O O . ARG A 1 282 ? -52.405 32.888 67.459 1.00 57.88 282 ARG A O 1
ATOM 2227 N N . ASP A 1 283 ? -52.118 34.822 66.351 1.00 54.78 283 ASP A N 1
ATOM 2228 C CA . ASP A 1 283 ? -52.325 34.261 65.012 1.00 54.78 283 ASP A CA 1
ATOM 2229 C C . ASP A 1 283 ? -51.103 33.454 64.557 1.00 54.78 283 ASP A C 1
ATOM 2231 O O . ASP A 1 283 ? -51.241 32.362 64.002 1.00 54.78 283 ASP A O 1
ATOM 2235 N N . ILE A 1 284 ? -49.902 33.908 64.932 1.00 57.88 284 ILE A N 1
ATOM 2236 C CA . ILE A 1 284 ? -48.645 33.170 64.735 1.00 57.88 284 ILE A CA 1
ATOM 2237 C C . ILE A 1 284 ? -48.651 31.864 65.545 1.00 57.88 284 ILE A C 1
ATOM 2239 O O . ILE A 1 284 ? -48.235 30.814 65.048 1.00 57.88 284 ILE A O 1
ATOM 2243 N N . ALA A 1 285 ? -49.151 31.898 66.784 1.00 63.03 285 ALA A N 1
ATOM 2244 C CA . ALA A 1 285 ? -49.258 30.709 67.627 1.00 63.03 285 ALA A CA 1
ATOM 2245 C C . ALA A 1 285 ? -50.263 29.685 67.070 1.00 63.03 285 ALA A C 1
ATOM 2247 O O . ALA A 1 285 ? -49.981 28.484 67.071 1.00 63.03 285 ALA A O 1
ATOM 2248 N N . ASN A 1 286 ? -51.405 30.141 66.546 1.00 57.16 286 ASN A N 1
ATOM 2249 C CA . ASN A 1 286 ? -52.391 29.264 65.910 1.00 57.16 286 ASN A CA 1
ATOM 2250 C C . ASN A 1 286 ? -51.857 28.632 64.618 1.00 57.16 286 ASN A C 1
ATOM 2252 O O . ASN A 1 286 ? -52.088 27.443 64.390 1.00 57.16 286 ASN A O 1
ATOM 2256 N N . TRP A 1 287 ? -51.091 29.379 63.816 1.00 57.16 287 TRP A N 1
ATOM 2257 C CA . TRP A 1 287 ? -50.477 28.850 62.598 1.00 57.16 287 TRP A CA 1
ATOM 2258 C C . TRP A 1 287 ? -49.430 27.771 62.888 1.00 57.16 287 TRP A C 1
ATOM 2260 O O . TRP A 1 287 ? -49.517 26.673 62.341 1.00 57.16 287 TRP A O 1
ATOM 2270 N N . LYS A 1 288 ? -48.519 28.012 63.843 1.00 60.16 288 LYS A N 1
ATOM 2271 C CA . LYS A 1 288 ? -47.540 26.999 64.286 1.00 60.16 288 LYS A CA 1
ATOM 2272 C C . LYS A 1 288 ? -48.213 25.720 64.789 1.00 60.16 288 LYS A C 1
ATOM 2274 O O . LYS A 1 288 ? -47.697 24.621 64.598 1.00 60.16 288 LYS A O 1
ATOM 2279 N N . ARG A 1 289 ? -49.389 25.844 65.411 1.00 59.12 289 ARG A N 1
ATOM 2280 C CA . ARG A 1 289 ? -50.186 24.703 65.883 1.00 59.12 289 ARG A CA 1
ATOM 2281 C C . ARG A 1 289 ? -50.821 23.921 64.730 1.00 59.12 289 ARG A C 1
ATOM 2283 O O . ARG A 1 289 ? -50.901 22.698 64.795 1.00 59.12 289 ARG A O 1
ATOM 2290 N N . TYR A 1 290 ? -51.249 24.617 63.681 1.00 52.81 290 TYR A N 1
ATOM 2291 C CA . TYR A 1 290 ? -51.798 24.012 62.468 1.00 52.81 290 TYR A CA 1
ATOM 2292 C C . TYR A 1 290 ? -50.714 23.263 61.674 1.00 52.81 290 TYR A C 1
ATOM 2294 O O . TYR A 1 290 ? -50.916 22.119 61.273 1.00 52.81 290 TYR A O 1
ATOM 2302 N N . GLU A 1 291 ? -49.529 23.861 61.551 1.00 52.38 291 GLU A N 1
ATOM 2303 C CA . GLU A 1 291 ? -48.353 23.288 60.884 1.00 52.38 291 GLU A CA 1
ATOM 2304 C C . GLU A 1 291 ? -47.819 22.043 61.623 1.00 52.38 291 GLU A C 1
ATOM 2306 O O . GLU A 1 291 ? -47.576 21.000 61.012 1.00 52.38 291 GLU A O 1
ATOM 2311 N N . TYR A 1 292 ? -47.767 22.091 62.962 1.00 55.66 292 TYR A N 1
ATOM 2312 C CA . TYR A 1 292 ? -47.424 20.943 63.811 1.00 55.66 292 TYR A CA 1
ATOM 2313 C C . TYR A 1 292 ? -48.392 19.758 63.635 1.00 55.66 292 TYR A C 1
ATOM 2315 O O . TYR A 1 292 ? -47.972 18.598 63.602 1.00 55.66 292 TYR A O 1
ATOM 2323 N N . ASN A 1 293 ? -49.690 20.035 63.477 1.00 53.97 293 ASN A N 1
ATOM 2324 C CA . ASN A 1 293 ? -50.705 19.000 63.271 1.00 53.97 293 ASN A CA 1
ATOM 2325 C C . ASN A 1 293 ? -50.673 18.414 61.848 1.00 53.97 293 ASN A C 1
ATOM 2327 O O . ASN A 1 293 ? -50.965 17.229 61.678 1.00 53.97 293 ASN A O 1
ATOM 2331 N N . LEU A 1 294 ? -50.260 19.193 60.842 1.00 49.66 294 LEU A N 1
ATOM 2332 C CA . LEU A 1 294 ? -50.068 18.705 59.472 1.00 49.66 294 LEU A CA 1
ATOM 2333 C C . LEU A 1 294 ? -48.874 17.740 59.346 1.00 49.66 294 LEU A C 1
ATOM 2335 O O . LEU A 1 294 ? -49.003 16.729 58.656 1.00 49.66 294 LEU A O 1
ATOM 2339 N N . CYS A 1 295 ? -47.753 17.981 60.045 1.00 51.06 295 CYS A N 1
ATOM 2340 C CA . CYS A 1 295 ? -46.592 17.070 60.023 1.00 51.06 295 CYS A CA 1
ATOM 2341 C C . CYS A 1 295 ? -46.863 15.716 60.723 1.00 51.06 295 CYS A C 1
ATOM 2343 O O . CYS A 1 295 ? -46.230 14.724 60.371 1.00 51.06 295 CYS A O 1
ATOM 2345 N N . ARG A 1 296 ? -47.800 15.613 61.685 1.00 50.56 296 ARG A N 1
ATOM 2346 C CA . ARG A 1 296 ? -48.140 14.316 62.327 1.00 50.56 296 ARG A CA 1
ATOM 2347 C C . ARG A 1 296 ? -49.195 13.492 61.578 1.00 50.56 296 ARG A C 1
ATOM 2349 O O . ARG A 1 296 ? -49.338 12.309 61.874 1.00 50.56 296 ARG A O 1
ATOM 2356 N N . GLY A 1 297 ? -49.935 14.091 60.643 1.00 48.91 297 GLY A N 1
ATOM 2357 C CA . GLY A 1 297 ? -51.063 13.442 59.963 1.00 48.91 297 GLY A CA 1
ATOM 2358 C C . GLY A 1 297 ? -50.717 12.661 58.692 1.00 48.91 297 GLY A C 1
ATOM 2359 O O . GLY A 1 297 ? -51.576 11.941 58.189 1.00 48.91 297 GLY A O 1
ATOM 2360 N N . ASN A 1 298 ? -49.500 12.79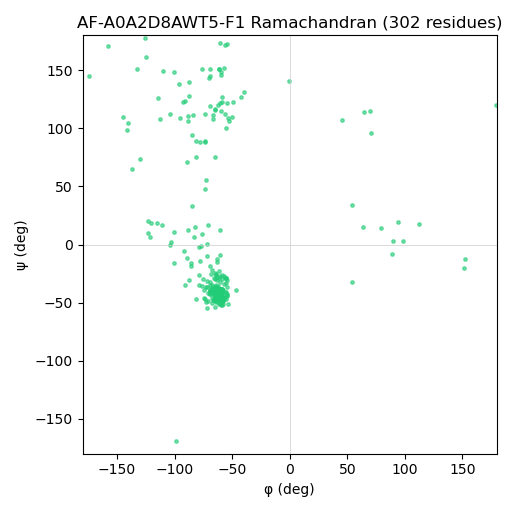0 58.147 1.00 44.22 298 ASN A N 1
ATOM 2361 C CA . ASN A 1 298 ? -49.153 12.194 56.854 1.00 44.22 298 ASN A CA 1
ATOM 2362 C C . ASN A 1 298 ? -47.685 11.706 56.815 1.00 44.22 298 ASN A C 1
ATOM 2364 O O . ASN A 1 298 ? -46.776 12.535 56.784 1.00 44.22 298 ASN A O 1
ATOM 2368 N N . PRO A 1 299 ? -47.421 10.384 56.798 1.00 45.19 299 PRO A N 1
ATOM 2369 C CA . PRO A 1 299 ? -46.073 9.826 56.949 1.00 45.19 299 PRO A CA 1
ATOM 2370 C C . PRO A 1 299 ? -45.169 9.942 55.703 1.00 45.19 299 PRO A C 1
ATOM 2372 O O . PRO A 1 299 ? -44.093 9.352 55.688 1.00 45.19 299 PRO A O 1
ATOM 2375 N N . VAL A 1 300 ? -45.567 10.677 54.655 1.00 45.78 300 VAL A N 1
ATOM 2376 C CA . VAL A 1 300 ? -44.819 10.755 53.378 1.00 45.78 300 VAL A CA 1
ATOM 2377 C C . VAL A 1 300 ? -44.373 12.181 53.022 1.00 45.78 300 VAL A C 1
ATOM 2379 O O . VAL A 1 300 ? -44.043 12.462 51.872 1.00 45.78 300 VAL A O 1
ATOM 2382 N N . ASN A 1 301 ? -44.327 13.114 53.976 1.00 42.72 301 ASN A N 1
ATOM 2383 C CA . ASN A 1 301 ? -43.784 14.445 53.694 1.00 42.72 301 ASN A CA 1
ATOM 2384 C C . ASN A 1 301 ? -42.302 14.534 54.098 1.00 42.72 301 ASN A C 1
ATOM 2386 O O . ASN A 1 301 ? -41.983 14.554 55.279 1.00 42.72 301 ASN A O 1
ATOM 2390 N N . LYS A 1 302 ? -41.396 14.595 53.112 1.00 41.09 302 LYS A N 1
ATOM 2391 C CA . LYS A 1 302 ? -39.926 14.640 53.298 1.00 41.09 302 LYS A CA 1
ATOM 2392 C C . LYS A 1 302 ? -39.381 16.050 53.611 1.00 41.09 302 LYS A C 1
ATOM 2394 O O . LYS A 1 302 ? -38.192 16.304 53.438 1.00 41.09 302 LYS A O 1
ATOM 2399 N N . TYR A 1 303 ? -40.264 16.978 53.976 1.00 44.88 303 TYR A N 1
ATOM 2400 C CA . TYR A 1 303 ? -39.931 18.366 54.319 1.00 44.88 303 TYR A CA 1
ATOM 2401 C C . TYR A 1 303 ? -40.402 18.760 55.728 1.00 44.88 303 TYR A C 1
ATOM 2403 O O . TYR A 1 303 ? -40.512 19.947 56.033 1.00 44.88 303 TYR A O 1
ATOM 2411 N N . CYS A 1 304 ? -40.644 17.760 56.578 1.00 43.19 304 CYS A N 1
ATOM 2412 C CA . CYS A 1 304 ? -40.226 17.807 57.972 1.00 43.19 304 CYS A CA 1
ATOM 2413 C C . CYS A 1 304 ? -38.955 16.908 58.028 1.00 43.19 304 CYS A C 1
ATOM 2415 O O . CYS A 1 304 ? -38.004 17.286 58.733 1.00 43.19 304 CYS A O 1
#

Foldseek 3Di:
DDDDDDDDDDDDDDDDDPDPPDPDDPPCPHLVVLLVVLLVPQALVCLVSLVSNLVSCVVPDDQQDPSNLVSLLSNVLNVPLVSLVVSLVSFVPDDDPPDPATSSQSSLLSCQQSVVVVSVADGPPVPDPDPLVRLVSLLVSLLVRHDLNSLVSSLVVQVVPPPDPDPSNLSSLVSCCPVVVDLVSLQVNLVVCVVVVVLVSSLVSLVSSVVSVNVVSVVVNVVSVVVVVVVVVVVVVVVVVVVVVVVVVVVVVVVQVVCVVVVHDDPDDDPPDPPPDDDDPVVVVVVVVVVVVVPVPDPPDPPD